Protein AF-A0A7S4QHY0-F1 (afdb_monomer)

Solvent-accessible surface area (backbone atoms only — not comparable to full-atom values): 11790 Å² total; per-residue (Å²): 136,88,80,90,83,88,84,81,89,79,88,80,87,79,89,78,80,87,80,92,80,88,76,91,75,90,72,86,73,81,74,73,73,73,73,78,75,71,74,62,72,64,63,56,53,50,51,51,52,50,58,50,26,51,70,34,74,64,26,42,52,28,51,51,52,24,51,52,33,31,50,75,26,70,42,78,90,75,80,94,48,61,73,81,61,66,63,73,65,84,79,49,70,88,47,64,90,38,59,72,56,50,50,53,50,53,29,51,53,48,32,54,47,34,51,49,50,28,70,36,19,55,58,33,20,53,49,47,66,68,47,57,71,62,66,72,49,79,89,68,83,68,87,78,88,76,89,78,86,78,52,69,50,55,52,52,40,23,72,78,38,53,92,79,36,75,89,81,74,82,80,69,51,100,81,58,79,81,80,81,132

pLDDT: mean 75.16, std 19.16, range [30.62, 97.69]

Foldseek 3Di:
DDDDDDDDDDDDDDDDDDDDDDDDDDDPPPPPPPPPPPPPVVQVVVQVLLVLLCPDPLNVVLVVLLQVLLVVLVHPDDDDDCLQLVDPVVVCVVCVVPPVVSSVVSNVSSSVSSVVNSVLNNVLSVVCVVQVVVVVPVPDDDDDDDDDDDDPSVVSSCSVCVVRDDDDDDPCPPPDDPDDD

Organism: NCBI:txid311494

Sequence (181 aa):
HFGSSPRQAGELSTTGAPHPGSGAQGGASLAMAAVPLSPRGGDQRDAELLAAALRTPDGEAAVAAFREAWAGAGLPPREVDAELLNLNVSGFGDLADKEGQVMRFVTTMLVDRLGQLAREAPAIGSLYRRYKPRCLSMCCWRPKVIYGMPGPALIEFAHLYPQYVRLGGCVVGPGDLCAVM

Mean predicted aligned error: 14.28 Å

Structure (mmCIF, N/CA/C/O backbone):
data_AF-A0A7S4QHY0-F1
#
_entry.id   AF-A0A7S4QHY0-F1
#
loop_
_atom_site.group_PDB
_atom_site.id
_atom_site.type_symbol
_atom_site.label_atom_id
_atom_site.label_alt_id
_atom_site.label_comp_id
_atom_site.label_asym_id
_atom_site.label_entity_id
_atom_site.label_seq_id
_atom_site.pdbx_PDB_ins_code
_atom_site.Cartn_x
_atom_site.Cartn_y
_atom_site.Cartn_z
_atom_site.occupancy
_atom_site.B_iso_or_equiv
_atom_site.auth_seq_id
_atom_site.auth_comp_id
_atom_site.auth_asym_id
_atom_site.auth_atom_id
_atom_site.pdbx_PDB_model_num
ATOM 1 N N . HIS A 1 1 ? -24.257 -17.003 -47.204 1.00 59.34 1 HIS A N 1
ATOM 2 C CA . HIS A 1 1 ? -23.806 -18.178 -47.980 1.00 59.34 1 HIS A CA 1
ATOM 3 C C . HIS A 1 1 ? -22.285 -18.156 -48.041 1.00 59.34 1 HIS A C 1
ATOM 5 O O . HIS A 1 1 ? -21.752 -17.074 -48.238 1.00 59.34 1 HIS A O 1
ATOM 11 N N . PHE A 1 2 ? -21.651 -19.326 -47.871 1.00 46.44 2 PHE A N 1
ATOM 12 C CA . PHE A 1 2 ? -20.228 -19.590 -47.561 1.00 46.44 2 PHE A CA 1
ATOM 13 C C . PHE A 1 2 ? -19.865 -19.317 -46.092 1.00 46.44 2 PHE A C 1
ATOM 15 O O . PHE A 1 2 ? -20.057 -18.215 -45.607 1.00 46.44 2 PHE A O 1
ATOM 22 N N . GLY A 1 3 ? -19.375 -20.268 -45.305 1.00 42.47 3 GLY A N 1
ATOM 23 C CA . GLY A 1 3 ? -19.029 -21.654 -45.587 1.00 42.47 3 GLY A CA 1
ATOM 24 C C . GLY A 1 3 ? -18.545 -22.309 -44.295 1.00 42.47 3 GLY A C 1
ATOM 25 O O . GLY A 1 3 ? -17.782 -21.728 -43.530 1.00 42.47 3 GLY A O 1
ATOM 26 N N . SER A 1 4 ? -19.065 -23.503 -44.061 1.00 49.94 4 SER A N 1
ATOM 27 C CA . SER A 1 4 ? -18.789 -24.437 -42.979 1.00 49.94 4 SER A CA 1
ATOM 28 C C . SER A 1 4 ? -17.298 -24.758 -42.813 1.00 49.94 4 SER A C 1
ATOM 30 O O . SER A 1 4 ? -16.618 -25.018 -43.804 1.00 49.94 4 SER A O 1
ATOM 32 N N . SER A 1 5 ? -16.821 -24.928 -41.577 1.00 51.38 5 SER A N 1
ATOM 33 C CA . SER A 1 5 ? -16.533 -26.276 -41.049 1.00 51.38 5 SER A CA 1
ATOM 34 C C . SER A 1 5 ? -15.945 -26.254 -39.629 1.00 51.38 5 SER A C 1
ATOM 36 O O . SER A 1 5 ? -15.090 -25.420 -39.332 1.00 51.38 5 SER A O 1
ATOM 38 N N . PRO A 1 6 ? -16.354 -27.206 -38.772 1.00 59.41 6 PRO A N 1
ATOM 39 C CA . PRO A 1 6 ? -15.808 -27.427 -37.440 1.00 59.41 6 PRO A CA 1
ATOM 40 C C . PRO A 1 6 ? -14.643 -28.438 -37.482 1.00 59.41 6 PRO A C 1
ATOM 42 O O . PRO A 1 6 ? -14.672 -29.406 -38.241 1.00 59.41 6 PRO A O 1
ATOM 45 N N . ARG A 1 7 ? -13.628 -28.255 -36.634 1.00 57.22 7 ARG A N 1
ATOM 46 C CA . ARG A 1 7 ? -12.631 -29.287 -36.285 1.00 57.22 7 ARG A CA 1
ATOM 47 C C . ARG A 1 7 ? -12.672 -29.447 -34.768 1.00 57.22 7 ARG A C 1
ATOM 49 O O . ARG A 1 7 ? -12.389 -28.497 -34.053 1.00 57.22 7 ARG A O 1
ATOM 56 N N . GLN A 1 8 ? -13.396 -30.452 -34.293 1.00 54.38 8 GLN A N 1
ATOM 57 C CA . GLN A 1 8 ? -12.960 -31.825 -34.001 1.00 54.38 8 GLN A CA 1
ATOM 58 C C . GLN A 1 8 ? -12.078 -31.955 -32.755 1.00 54.38 8 GLN A C 1
ATOM 60 O O . GLN A 1 8 ? -10.982 -31.411 -32.663 1.00 54.38 8 GLN A O 1
ATOM 65 N N . ALA A 1 9 ? -12.660 -32.732 -31.843 1.00 50.69 9 ALA A N 1
ATOM 66 C CA . ALA A 1 9 ? -12.151 -33.328 -30.629 1.00 50.69 9 ALA A CA 1
ATOM 67 C C . ALA A 1 9 ? -10.778 -33.996 -30.776 1.00 50.69 9 ALA A C 1
ATOM 69 O O . ALA A 1 9 ? -10.463 -34.610 -31.793 1.00 50.69 9 ALA A O 1
ATOM 70 N N . GLY A 1 10 ? -10.023 -33.936 -29.684 1.00 55.41 10 GLY A N 1
ATOM 71 C CA . GLY A 1 10 ? -8.876 -34.788 -29.412 1.00 55.41 10 GLY A CA 1
ATOM 72 C C . GLY A 1 10 ? -8.853 -35.083 -27.920 1.00 55.41 10 GLY A C 1
ATOM 73 O O . GLY A 1 10 ? -8.223 -34.361 -27.153 1.00 55.41 10 GLY A O 1
ATOM 74 N N . GLU A 1 11 ? -9.608 -36.102 -27.520 1.00 50.69 11 GLU A N 1
ATOM 75 C CA . GLU A 1 11 ? -9.499 -36.745 -26.215 1.00 50.69 11 GLU A CA 1
ATOM 76 C C . GLU A 1 11 ? -8.144 -37.457 -26.129 1.00 50.69 11 GLU A C 1
ATOM 78 O O . GLU A 1 11 ? -7.809 -38.278 -26.982 1.00 50.69 11 GLU A O 1
ATOM 83 N N . LEU A 1 12 ? -7.366 -37.161 -25.090 1.00 59.41 12 LEU A N 1
ATOM 84 C CA . LEU A 1 12 ? -6.253 -38.001 -24.660 1.00 59.41 12 LEU A CA 1
ATOM 85 C C . LEU A 1 12 ? -6.508 -38.392 -23.209 1.00 59.41 12 LEU A C 1
ATOM 87 O O . LEU A 1 12 ? -6.157 -37.685 -22.267 1.00 59.41 12 LEU A O 1
ATOM 91 N N . SER A 1 13 ? -7.184 -39.529 -23.061 1.00 53.41 13 SER A N 1
ATOM 92 C CA . SER A 1 13 ? -7.221 -40.306 -21.832 1.00 53.41 13 SER A CA 1
ATOM 93 C C . SER A 1 13 ? -5.851 -40.941 -21.615 1.00 53.41 13 SER A C 1
ATOM 95 O O . SER A 1 13 ? -5.402 -41.739 -22.437 1.00 53.41 13 SER A O 1
ATOM 97 N N . THR A 1 14 ? -5.212 -40.651 -20.484 1.00 59.28 14 THR A N 1
ATOM 98 C CA . THR A 1 14 ? -4.069 -41.439 -20.013 1.00 59.28 14 THR A CA 1
ATOM 99 C C . THR A 1 14 ? -4.395 -41.979 -18.632 1.00 59.28 14 THR A C 1
ATOM 101 O O . THR A 1 14 ? -4.195 -41.335 -17.605 1.00 59.28 14 THR A O 1
ATOM 104 N N . THR A 1 15 ? -4.959 -43.182 -18.636 1.00 55.81 15 THR A N 1
ATOM 105 C CA . THR A 1 15 ? -5.232 -44.008 -17.464 1.00 55.81 15 THR A CA 1
ATOM 106 C C . THR A 1 15 ? -3.905 -44.584 -16.962 1.00 55.81 15 THR A C 1
ATOM 108 O O . THR A 1 15 ? -3.413 -45.577 -17.491 1.00 55.81 15 THR A O 1
ATOM 111 N N . GLY A 1 16 ? -3.287 -43.935 -15.974 1.00 58.75 16 GLY A N 1
ATOM 112 C CA . GLY A 1 16 ? -2.106 -44.439 -15.268 1.00 58.75 16 GLY A CA 1
ATOM 113 C C . GLY A 1 16 ? -2.520 -45.151 -13.983 1.00 58.75 16 GLY A C 1
ATOM 114 O O . GLY A 1 16 ? -2.986 -44.509 -13.045 1.00 58.75 16 GLY A O 1
ATOM 115 N N . ALA A 1 17 ? -2.389 -46.476 -13.963 1.00 63.09 17 ALA A N 1
ATOM 116 C CA . ALA A 1 17 ? -2.711 -47.333 -12.827 1.00 63.09 17 ALA A CA 1
ATOM 117 C C . ALA A 1 17 ? -1.782 -47.100 -11.608 1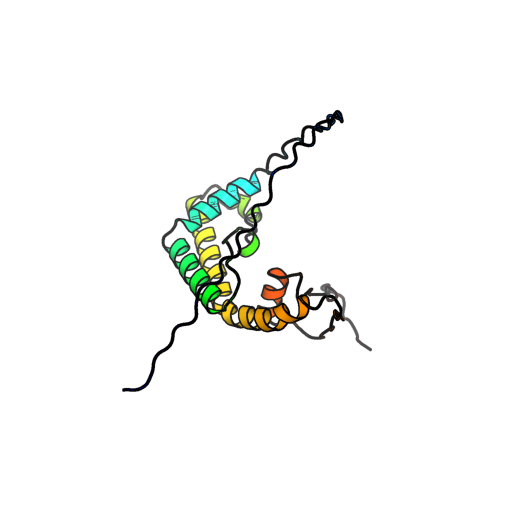.00 63.09 17 ALA A C 1
ATOM 119 O O . ALA A 1 17 ? -0.625 -46.708 -11.779 1.00 63.09 17 ALA A O 1
ATOM 120 N N . PRO A 1 18 ? -2.259 -47.378 -10.378 1.00 60.56 18 PRO A N 1
ATOM 121 C CA . PRO A 1 18 ? -1.490 -47.215 -9.146 1.00 60.56 18 PRO A CA 1
ATOM 122 C C . PRO A 1 18 ? -0.533 -48.390 -8.880 1.00 60.56 18 PRO A C 1
ATOM 124 O O . PRO A 1 18 ? -0.919 -49.556 -8.946 1.00 60.56 18 PRO A O 1
ATOM 127 N N . HIS A 1 19 ? 0.707 -48.073 -8.498 1.00 60.53 19 HIS A N 1
ATOM 128 C CA . HIS A 1 19 ? 1.669 -49.018 -7.923 1.00 60.53 19 HIS A CA 1
ATOM 129 C C . HIS A 1 19 ? 1.506 -49.095 -6.391 1.00 60.53 19 HIS A C 1
ATOM 131 O O . HIS A 1 19 ? 1.647 -48.066 -5.727 1.00 60.53 19 HIS A O 1
ATOM 137 N N . PRO A 1 20 ? 1.293 -50.284 -5.794 1.00 59.28 20 PRO A N 1
ATOM 138 C CA . PRO A 1 20 ? 1.411 -50.486 -4.355 1.00 59.28 20 PRO A CA 1
ATOM 139 C C . PRO A 1 20 ? 2.851 -50.892 -4.005 1.00 59.28 20 PRO A C 1
ATOM 141 O O . PRO A 1 20 ? 3.239 -52.053 -4.113 1.00 59.28 20 PRO A O 1
ATOM 144 N N . GLY A 1 21 ? 3.661 -49.912 -3.604 1.00 53.12 21 GLY A N 1
ATOM 145 C CA . GLY A 1 21 ? 5.020 -50.113 -3.101 1.00 53.12 21 GLY A CA 1
ATOM 146 C C . GLY A 1 21 ? 5.064 -49.989 -1.583 1.00 53.12 21 GLY A C 1
ATOM 147 O O . GLY A 1 21 ? 5.291 -48.907 -1.054 1.00 53.12 21 GLY A O 1
ATOM 148 N N . SER A 1 22 ? 4.825 -51.107 -0.901 1.00 50.69 22 SER A N 1
ATOM 149 C CA . SER A 1 22 ?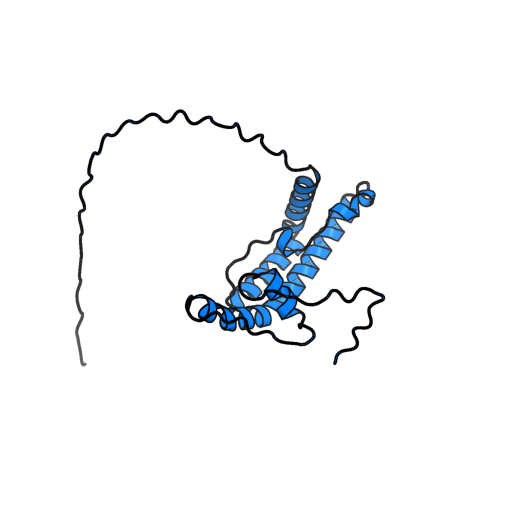 5.080 -51.289 0.528 1.00 50.69 22 SER A CA 1
ATOM 150 C C . SER A 1 22 ? 6.585 -51.198 0.807 1.00 50.69 22 SER A C 1
ATOM 152 O O . SER A 1 22 ? 7.381 -51.869 0.153 1.00 50.69 22 SER A O 1
ATOM 154 N N . GLY A 1 23 ? 6.968 -50.366 1.773 1.00 47.84 23 GLY A N 1
ATOM 155 C CA . GLY A 1 23 ? 8.357 -50.148 2.169 1.00 47.84 23 GLY A CA 1
ATOM 156 C C . GLY A 1 23 ? 8.429 -49.457 3.522 1.00 47.84 23 GLY A C 1
ATOM 157 O O . GLY A 1 23 ? 8.686 -48.261 3.609 1.00 47.84 23 GLY A O 1
ATOM 158 N N . ALA A 1 24 ? 8.163 -50.219 4.580 1.00 50.09 24 ALA A N 1
ATOM 159 C CA . ALA A 1 24 ? 8.441 -49.827 5.950 1.00 50.09 24 ALA A CA 1
ATOM 160 C C . ALA A 1 24 ? 9.946 -49.601 6.135 1.00 50.09 24 ALA A C 1
ATOM 162 O O . ALA A 1 24 ? 10.721 -50.532 5.943 1.00 50.09 24 ALA A O 1
ATOM 163 N N . GLN A 1 25 ? 10.346 -48.407 6.569 1.00 49.12 25 GLN A N 1
ATOM 164 C CA . GLN A 1 25 ? 11.563 -48.204 7.351 1.00 49.12 25 GLN A CA 1
ATOM 165 C C . GLN A 1 25 ? 11.303 -47.079 8.353 1.00 49.12 25 GLN A C 1
ATOM 167 O O . GLN A 1 25 ? 11.132 -45.915 7.997 1.00 49.12 25 GLN A O 1
ATOM 172 N N . GLY A 1 26 ? 11.206 -47.478 9.622 1.00 52.31 26 GLY A N 1
ATOM 173 C CA . GLY A 1 26 ? 11.086 -46.582 10.756 1.00 52.31 26 GLY A CA 1
ATOM 174 C C . GLY A 1 26 ? 12.369 -45.784 10.936 1.00 52.31 26 GLY A C 1
ATOM 175 O O . GLY A 1 26 ? 13.387 -46.317 11.365 1.00 52.31 26 GLY A O 1
ATOM 176 N N . GLY A 1 27 ? 12.297 -44.492 10.638 1.00 46.16 27 GLY A N 1
ATOM 177 C CA . GLY A 1 27 ? 13.156 -43.495 11.252 1.00 46.16 27 GLY A CA 1
ATOM 178 C C . GLY A 1 27 ? 12.415 -42.949 12.461 1.00 46.16 27 GLY A C 1
ATOM 179 O O . GLY A 1 27 ? 11.376 -42.312 12.306 1.00 46.16 27 GLY A O 1
ATOM 180 N N . ALA A 1 28 ? 12.917 -43.220 13.663 1.00 50.22 28 ALA A N 1
ATOM 181 C CA . ALA A 1 28 ? 12.476 -42.524 14.859 1.00 50.22 28 ALA A CA 1
ATOM 182 C C . ALA A 1 28 ? 12.825 -41.036 14.697 1.00 50.22 28 ALA A C 1
ATOM 184 O O . ALA A 1 28 ? 13.938 -40.606 14.994 1.00 50.22 28 ALA A O 1
ATOM 185 N N . SER A 1 29 ? 11.880 -40.254 14.170 1.00 48.16 29 SER A N 1
ATOM 186 C CA . SER A 1 29 ? 11.928 -38.801 14.244 1.00 48.16 29 SER A CA 1
ATOM 187 C C . SER A 1 29 ? 11.888 -38.432 15.718 1.00 48.16 29 SER A C 1
ATOM 189 O O . SER A 1 29 ? 10.841 -38.494 16.361 1.00 48.16 29 SER A O 1
ATOM 191 N N . LEU A 1 30 ? 13.046 -38.034 16.243 1.00 47.88 30 LEU A N 1
ATOM 192 C CA . LEU A 1 30 ? 13.141 -37.095 17.349 1.00 47.88 30 LEU A CA 1
ATOM 193 C C . LEU A 1 30 ? 12.329 -35.864 16.943 1.00 47.88 30 LEU A C 1
ATOM 195 O O . LEU A 1 30 ? 12.829 -34.954 16.284 1.00 47.88 30 LEU A O 1
ATOM 199 N N . ALA A 1 31 ? 11.041 -35.883 17.279 1.00 46.50 31 ALA A N 1
ATOM 200 C CA . ALA A 1 31 ? 10.198 -34.712 17.274 1.00 46.50 31 ALA A CA 1
ATOM 201 C C . ALA A 1 31 ? 10.794 -33.779 18.326 1.00 46.50 31 ALA A C 1
ATOM 203 O O . ALA A 1 31 ? 10.485 -33.863 19.513 1.00 46.50 31 ALA A O 1
ATOM 204 N N . MET A 1 32 ? 11.714 -32.921 17.886 1.00 51.06 32 MET A N 1
ATOM 205 C CA . MET A 1 32 ? 11.962 -31.674 18.576 1.00 51.06 32 MET A CA 1
ATOM 206 C C . MET A 1 32 ? 10.610 -30.983 18.616 1.00 51.06 32 MET A C 1
ATOM 208 O O . MET A 1 32 ? 10.130 -30.493 17.596 1.00 51.06 32 MET A O 1
ATOM 212 N N . ALA A 1 33 ? 9.955 -31.060 19.773 1.00 49.16 33 ALA A N 1
ATOM 213 C CA . ALA A 1 33 ? 8.790 -30.263 20.073 1.00 49.16 33 ALA A CA 1
ATOM 214 C C . ALA A 1 33 ? 9.208 -28.821 19.796 1.00 49.16 33 ALA A C 1
ATOM 216 O O . ALA A 1 33 ? 10.007 -28.245 20.537 1.00 49.16 33 ALA A O 1
ATOM 217 N N . ALA A 1 34 ? 8.759 -28.295 18.657 1.00 50.19 34 ALA A N 1
ATOM 218 C CA . ALA A 1 34 ? 8.906 -26.898 18.331 1.00 50.19 34 ALA A CA 1
ATOM 219 C C . ALA A 1 34 ? 8.217 -26.165 19.474 1.00 50.19 34 ALA A C 1
ATOM 221 O O . ALA A 1 34 ? 6.996 -26.231 19.606 1.00 50.19 34 ALA A O 1
ATOM 222 N N . VAL A 1 35 ? 9.016 -25.570 20.359 1.00 50.69 35 VAL A N 1
ATOM 223 C CA . VAL A 1 35 ? 8.512 -24.670 21.387 1.00 50.69 35 VAL A CA 1
ATOM 224 C C . VAL A 1 35 ? 7.723 -23.621 20.612 1.00 50.69 35 VAL A C 1
ATOM 226 O O . VAL A 1 35 ? 8.333 -22.938 19.782 1.00 50.69 35 VAL A O 1
ATOM 229 N N . PRO A 1 36 ? 6.390 -23.530 20.779 1.00 47.56 36 PRO A N 1
ATOM 230 C CA . PRO A 1 36 ? 5.635 -22.482 20.129 1.00 47.56 36 PRO A CA 1
ATOM 231 C C . PRO A 1 36 ? 6.219 -21.182 20.663 1.00 47.56 36 PRO A C 1
ATOM 233 O O . PRO A 1 36 ? 6.121 -20.885 21.854 1.00 47.56 36 PRO A O 1
ATOM 236 N N . LEU A 1 37 ? 6.930 -20.459 19.799 1.00 46.34 37 LEU A N 1
ATOM 237 C CA . LEU A 1 37 ? 7.343 -19.100 20.081 1.00 46.34 37 LEU A CA 1
ATOM 238 C C . LEU A 1 37 ? 6.037 -18.334 20.239 1.00 46.34 37 LEU A C 1
ATOM 240 O O . LEU A 1 37 ? 5.394 -18.003 19.246 1.00 46.34 37 LEU A O 1
ATOM 244 N N . SER A 1 38 ? 5.600 -18.148 21.485 1.00 47.72 38 SER A N 1
ATOM 245 C CA . SER A 1 38 ? 4.475 -17.276 21.774 1.00 47.72 38 SER A CA 1
ATOM 246 C C . SER A 1 38 ? 4.782 -15.941 21.103 1.00 47.72 38 SER A C 1
ATOM 248 O O . SER A 1 38 ? 5.855 -15.383 21.373 1.00 47.72 38 SER A O 1
ATOM 250 N N . PRO A 1 39 ? 3.911 -15.453 20.205 1.00 53.22 39 PRO A N 1
ATOM 251 C CA . PRO A 1 39 ? 4.107 -14.154 19.589 1.00 53.22 39 PRO A CA 1
ATOM 252 C C . PRO A 1 39 ? 4.299 -13.145 20.720 1.00 53.22 39 PRO A C 1
ATOM 254 O O . PRO A 1 39 ? 3.555 -13.145 21.706 1.00 53.22 39 PRO A O 1
ATOM 257 N N . ARG A 1 40 ? 5.370 -12.349 20.641 1.00 56.31 40 ARG A N 1
ATOM 258 C CA . ARG A 1 40 ? 5.605 -11.275 21.608 1.00 56.31 40 ARG A CA 1
ATOM 259 C C . ARG A 1 40 ? 4.341 -10.420 21.603 1.00 56.31 40 ARG A C 1
ATOM 261 O O . ARG A 1 40 ? 3.934 -9.964 20.544 1.00 56.31 40 ARG A O 1
ATOM 268 N N . GLY A 1 41 ? 3.716 -10.210 22.762 1.00 60.28 41 GLY A N 1
ATOM 269 C CA . GLY A 1 41 ? 2.357 -9.653 22.864 1.00 60.28 41 GLY A CA 1
ATOM 270 C C . GLY A 1 41 ? 2.102 -8.290 22.193 1.00 60.28 41 GLY A C 1
ATOM 271 O O . GLY A 1 41 ? 0.947 -7.887 22.104 1.00 60.28 41 GLY A O 1
ATOM 272 N N . GLY A 1 42 ? 3.134 -7.594 21.699 1.00 68.50 42 GLY A N 1
ATOM 273 C CA . GLY A 1 42 ? 2.981 -6.418 20.836 1.00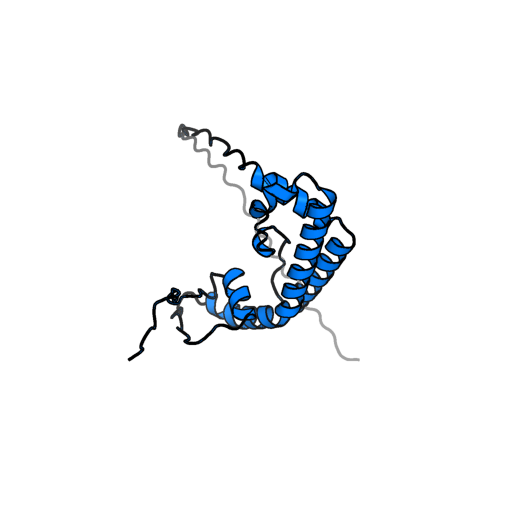 68.50 42 GLY A CA 1
ATOM 274 C C . GLY A 1 42 ? 2.391 -6.752 19.461 1.00 68.50 42 GLY A C 1
ATOM 275 O O . GLY A 1 42 ? 1.451 -6.091 19.033 1.00 68.50 42 GLY A O 1
ATOM 276 N N . ASP A 1 43 ? 2.838 -7.842 18.830 1.00 76.25 43 ASP A N 1
ATOM 277 C CA . ASP A 1 43 ? 2.439 -8.193 17.458 1.00 76.25 43 ASP A CA 1
ATOM 278 C C . ASP A 1 43 ? 0.934 -8.497 17.360 1.00 76.25 43 ASP A C 1
ATOM 280 O O . ASP A 1 43 ? 0.279 -8.197 16.362 1.00 76.25 43 ASP A O 1
ATOM 284 N N . GLN A 1 44 ? 0.360 -9.070 18.423 1.00 82.88 44 GLN A N 1
ATOM 285 C CA . GLN A 1 44 ? -1.057 -9.418 18.463 1.00 82.88 44 GLN A CA 1
ATOM 286 C C . GLN A 1 44 ? -1.958 -8.192 18.650 1.00 82.88 44 GLN A C 1
ATOM 288 O O . GLN A 1 44 ? -2.967 -8.070 17.958 1.00 82.88 44 GLN A O 1
ATOM 293 N N . ARG A 1 45 ? -1.582 -7.255 19.530 1.00 82.31 45 ARG A N 1
ATOM 294 C CA . ARG A 1 45 ? -2.341 -6.010 19.726 1.00 82.31 45 ARG A CA 1
ATOM 295 C C . ARG A 1 45 ? -2.337 -5.155 18.460 1.00 82.31 45 ARG A C 1
ATOM 297 O O . ARG A 1 45 ? -3.364 -4.583 18.102 1.00 82.31 45 ARG A O 1
ATOM 304 N N . ASP A 1 46 ? -1.204 -5.101 17.770 1.00 82.88 46 ASP A N 1
ATOM 305 C CA . ASP A 1 46 ? -1.055 -4.347 16.528 1.00 82.88 46 ASP A CA 1
ATOM 306 C C . ASP A 1 46 ? -1.910 -4.951 15.409 1.00 82.88 46 ASP A C 1
ATOM 308 O O . ASP A 1 46 ? -2.614 -4.226 14.701 1.00 82.88 46 ASP A O 1
ATOM 312 N N . ALA A 1 47 ? -1.933 -6.284 15.304 1.00 85.38 47 ALA A N 1
ATOM 313 C CA . ALA A 1 47 ? -2.816 -6.994 14.386 1.00 85.38 47 ALA A CA 1
ATOM 314 C C . ALA A 1 47 ? -4.303 -6.754 14.704 1.00 85.38 47 ALA A C 1
ATOM 316 O O . ALA A 1 47 ? -5.099 -6.543 13.789 1.00 85.38 47 ALA A O 1
ATOM 317 N N . GLU A 1 48 ? -4.689 -6.741 15.983 1.00 88.12 48 GLU A N 1
ATOM 318 C CA . GLU A 1 48 ? -6.065 -6.463 16.413 1.00 88.12 48 GLU A CA 1
ATOM 319 C C . GLU A 1 48 ? -6.491 -5.021 16.111 1.00 88.12 48 GLU A C 1
ATOM 321 O O . GLU A 1 48 ? -7.586 -4.803 15.584 1.00 88.12 48 GLU A O 1
ATOM 326 N N . LEU A 1 49 ? -5.625 -4.038 16.381 1.00 88.44 49 LEU A N 1
ATOM 327 C CA . LEU A 1 49 ? -5.863 -2.631 16.046 1.00 88.44 49 LEU A CA 1
ATOM 328 C C . LEU A 1 49 ? -5.970 -2.430 14.536 1.00 88.44 49 LEU A C 1
ATOM 330 O O . LEU A 1 49 ? -6.881 -1.748 14.068 1.00 88.44 49 LEU A O 1
ATOM 334 N N . LEU A 1 50 ? -5.088 -3.056 13.760 1.00 90.06 50 LEU A N 1
ATOM 335 C CA . LEU A 1 50 ? -5.157 -3.020 12.305 1.00 90.06 50 LEU A CA 1
ATOM 336 C C . LEU A 1 50 ? -6.462 -3.651 11.798 1.00 90.06 50 LEU A C 1
ATOM 338 O O . LEU A 1 50 ? -7.169 -3.052 10.988 1.00 90.06 50 LEU A O 1
ATOM 342 N N . ALA A 1 51 ? -6.834 -4.821 12.317 1.00 92.44 51 ALA A N 1
ATOM 343 C CA . ALA A 1 51 ? -8.087 -5.485 11.970 1.00 92.44 51 ALA A CA 1
ATOM 344 C C . ALA A 1 51 ? -9.322 -4.665 12.380 1.00 92.44 51 ALA A C 1
ATOM 346 O O . ALA A 1 51 ? -10.366 -4.743 11.733 1.00 92.44 51 ALA A O 1
ATOM 347 N N . ALA A 1 52 ? -9.243 -3.882 13.457 1.00 93.19 52 ALA A N 1
ATOM 348 C CA . ALA A 1 52 ? -10.287 -2.937 13.834 1.00 93.19 52 ALA A CA 1
ATOM 349 C C . ALA A 1 52 ? -10.345 -1.736 12.872 1.00 93.19 52 ALA A C 1
ATOM 351 O O . ALA A 1 52 ? -11.435 -1.406 12.410 1.00 93.19 52 ALA A O 1
ATOM 352 N N . ALA A 1 53 ? -9.202 -1.148 12.491 1.00 93.81 53 ALA A N 1
ATOM 353 C CA . ALA A 1 53 ? -9.133 -0.055 11.510 1.00 93.81 53 ALA A CA 1
ATOM 354 C C . ALA A 1 53 ? -9.731 -0.464 10.164 1.00 93.81 53 ALA A C 1
ATOM 356 O O . ALA A 1 53 ? -10.517 0.277 9.578 1.00 93.81 53 ALA A O 1
ATOM 357 N N . LEU A 1 54 ? -9.394 -1.666 9.697 1.00 94.25 54 LEU A N 1
ATOM 358 C CA . LEU A 1 54 ? -9.859 -2.212 8.423 1.00 94.25 54 LEU A CA 1
ATOM 359 C C . LEU A 1 54 ? -11.374 -2.448 8.375 1.00 94.25 54 LEU A C 1
ATOM 361 O O . LEU A 1 54 ? -11.925 -2.508 7.285 1.00 94.25 54 LEU A O 1
ATOM 365 N N . ARG A 1 55 ? -12.037 -2.573 9.532 1.00 96.50 55 ARG A N 1
ATOM 366 C CA . ARG A 1 55 ? -13.500 -2.711 9.650 1.00 96.50 55 ARG A CA 1
ATOM 367 C C . ARG A 1 55 ? -14.231 -1.371 9.752 1.00 96.50 55 ARG A C 1
ATOM 369 O O . ARG A 1 55 ? -15.456 -1.347 9.838 1.00 96.50 55 ARG A O 1
ATOM 376 N N . THR A 1 56 ? -13.507 -0.254 9.808 1.00 96.19 56 THR A N 1
ATOM 377 C CA . THR A 1 56 ? -14.136 1.071 9.746 1.00 96.19 56 THR A CA 1
ATOM 378 C C . THR A 1 56 ? -14.552 1.384 8.304 1.00 96.19 56 THR A C 1
ATOM 380 O O . THR A 1 56 ? -13.866 0.945 7.380 1.00 96.19 56 THR A O 1
ATOM 383 N N . PRO A 1 57 ? -15.613 2.183 8.076 1.00 97.69 57 PRO A N 1
ATOM 384 C CA . PRO A 1 57 ? -16.025 2.565 6.722 1.00 97.69 57 PRO A CA 1
ATOM 385 C C . PRO A 1 57 ? -14.901 3.225 5.910 1.00 97.69 57 PRO A C 1
ATOM 387 O O . PRO A 1 57 ? -14.737 2.940 4.725 1.00 97.69 57 PRO A O 1
ATOM 390 N N . ASP A 1 58 ? -14.090 4.066 6.561 1.00 96.25 58 ASP A N 1
ATOM 391 C CA . ASP A 1 58 ? -12.944 4.727 5.930 1.00 96.25 58 ASP A CA 1
ATOM 392 C C . ASP A 1 58 ? -11.846 3.718 5.557 1.00 96.25 58 ASP A C 1
ATOM 394 O O . ASP A 1 58 ? -11.282 3.783 4.463 1.00 96.25 58 ASP A O 1
ATOM 398 N N . GLY A 1 59 ? -11.570 2.752 6.441 1.00 95.75 59 GLY A N 1
ATOM 399 C CA . GLY A 1 59 ? -10.628 1.665 6.180 1.00 95.75 59 GLY A CA 1
ATOM 400 C C . GLY A 1 59 ? -11.067 0.783 5.009 1.00 95.75 59 GLY A C 1
ATOM 401 O O . GLY A 1 59 ? -10.270 0.527 4.106 1.00 95.75 59 GLY A O 1
ATOM 402 N N . GLU A 1 60 ? -12.336 0.372 4.971 1.00 96.88 60 GLU A N 1
ATOM 403 C CA . GLU A 1 60 ? -12.897 -0.430 3.876 1.00 96.88 60 GLU A CA 1
ATOM 404 C C . GLU A 1 60 ? -12.828 0.310 2.532 1.00 96.88 60 GLU A C 1
ATOM 406 O O . GLU A 1 60 ? -12.383 -0.261 1.530 1.00 96.88 60 GLU A O 1
ATOM 411 N N . ALA A 1 61 ? -13.199 1.595 2.513 1.00 97.44 61 ALA A N 1
ATOM 412 C CA . ALA A 1 61 ? -13.125 2.430 1.318 1.00 97.44 61 ALA A CA 1
ATOM 413 C C . ALA A 1 61 ? -11.679 2.583 0.813 1.00 97.44 61 ALA A C 1
ATOM 415 O O . ALA A 1 61 ? -11.423 2.446 -0.387 1.00 97.44 61 ALA A O 1
ATOM 416 N N . ALA A 1 62 ? -10.719 2.803 1.717 1.00 97.19 62 ALA A N 1
ATOM 417 C CA . ALA A 1 62 ? -9.305 2.907 1.365 1.00 97.19 62 ALA A CA 1
ATOM 418 C C . ALA A 1 62 ? -8.745 1.589 0.804 1.00 97.19 62 ALA A C 1
ATOM 420 O O . ALA A 1 62 ? -8.016 1.602 -0.190 1.00 97.19 62 ALA A O 1
ATOM 421 N N . VAL A 1 63 ? -9.117 0.444 1.387 1.00 97.31 63 VAL A N 1
ATOM 422 C CA . VAL A 1 63 ? -8.724 -0.886 0.888 1.00 97.31 63 VAL A CA 1
ATOM 423 C C . VAL A 1 63 ? -9.306 -1.149 -0.497 1.00 97.31 63 VAL A C 1
ATOM 425 O O . VAL A 1 63 ? -8.595 -1.657 -1.366 1.00 97.31 63 VAL A O 1
ATOM 428 N N . ALA A 1 64 ? -10.577 -0.809 -0.725 1.00 97.56 64 ALA A N 1
ATOM 429 C CA . ALA A 1 64 ? -11.218 -0.970 -2.025 1.00 97.56 64 ALA A CA 1
ATOM 430 C C . ALA A 1 64 ? -10.513 -0.130 -3.103 1.00 97.56 64 ALA A C 1
ATOM 432 O O . ALA A 1 64 ? -10.103 -0.679 -4.128 1.00 97.56 64 ALA A O 1
ATOM 433 N N . ALA A 1 65 ? -10.280 1.158 -2.829 1.00 97.38 65 ALA A N 1
ATOM 434 C CA . ALA A 1 65 ? -9.580 2.064 -3.738 1.00 97.38 65 ALA A CA 1
ATOM 435 C C . ALA A 1 65 ? -8.143 1.599 -4.031 1.00 97.38 65 ALA A C 1
ATOM 437 O O . ALA A 1 65 ? -7.699 1.606 -5.181 1.00 97.38 65 ALA A O 1
ATOM 438 N N . PHE A 1 66 ? -7.423 1.140 -3.003 1.00 97.38 66 PHE A N 1
ATOM 439 C CA . PHE A 1 66 ? -6.099 0.547 -3.166 1.00 97.38 66 PHE A CA 1
ATOM 440 C C . PHE A 1 66 ? -6.143 -0.678 -4.082 1.00 97.38 66 PHE A C 1
ATOM 442 O O . PHE A 1 66 ? -5.393 -0.732 -5.053 1.00 97.38 66 PHE A O 1
ATOM 449 N N . ARG A 1 67 ? -7.030 -1.645 -3.815 1.00 97.19 67 ARG A N 1
ATOM 450 C CA . ARG A 1 67 ? -7.136 -2.884 -4.603 1.00 97.19 67 ARG A CA 1
ATOM 451 C C . ARG A 1 67 ? -7.484 -2.608 -6.061 1.00 97.19 67 ARG A C 1
ATOM 453 O O . ARG A 1 67 ? -6.902 -3.237 -6.942 1.00 97.19 67 ARG A O 1
ATOM 460 N N . GLU A 1 68 ? -8.389 -1.669 -6.312 1.00 97.69 68 GLU A N 1
ATOM 461 C CA . GLU A 1 68 ? -8.755 -1.245 -7.661 1.00 97.69 68 GLU A CA 1
ATOM 462 C C . GLU A 1 68 ? -7.555 -0.644 -8.404 1.00 97.69 68 GLU A C 1
ATOM 464 O O . GLU A 1 68 ? -7.209 -1.110 -9.492 1.00 97.69 68 GLU A O 1
ATOM 469 N N . ALA A 1 69 ? -6.861 0.326 -7.798 1.00 97.44 69 ALA A N 1
ATOM 470 C CA . ALA A 1 69 ? -5.676 0.945 -8.392 1.00 97.44 69 ALA A CA 1
ATOM 471 C C . ALA A 1 69 ? -4.548 -0.076 -8.628 1.00 97.44 69 ALA A C 1
ATOM 473 O O . ALA A 1 69 ? -3.888 -0.064 -9.671 1.00 97.44 69 ALA A O 1
ATOM 474 N N . TRP A 1 70 ? -4.350 -0.994 -7.680 1.00 97.19 70 TRP A N 1
ATOM 475 C CA . TRP A 1 70 ? -3.339 -2.046 -7.744 1.00 97.19 70 TRP A CA 1
ATOM 476 C C . TRP A 1 70 ? -3.607 -3.034 -8.881 1.00 97.19 70 TRP A C 1
ATOM 478 O O . TRP A 1 70 ? -2.722 -3.322 -9.692 1.00 97.19 70 TRP A O 1
ATOM 488 N N . ALA A 1 71 ? -4.851 -3.508 -8.985 1.00 97.00 71 ALA A N 1
ATOM 489 C CA . ALA A 1 71 ? -5.287 -4.389 -10.060 1.00 97.00 71 ALA A CA 1
ATOM 490 C C . ALA A 1 71 ? -5.226 -3.681 -11.422 1.00 97.00 71 ALA A C 1
ATOM 492 O O . ALA A 1 71 ? -4.708 -4.248 -12.386 1.00 97.00 71 ALA A O 1
ATOM 493 N N . GLY A 1 72 ? -5.667 -2.420 -11.497 1.00 97.06 72 GLY A N 1
ATOM 494 C CA . GLY A 1 72 ? -5.593 -1.594 -12.706 1.00 97.06 72 GLY A CA 1
ATOM 495 C C . GLY A 1 72 ? -4.160 -1.358 -13.195 1.00 97.06 72 GLY A C 1
ATOM 496 O O . GLY A 1 72 ? -3.913 -1.269 -14.399 1.00 97.06 72 GLY A O 1
ATOM 497 N N . ALA A 1 73 ? -3.185 -1.344 -12.283 1.00 96.38 73 ALA A N 1
ATOM 498 C CA . ALA A 1 73 ? -1.764 -1.276 -12.615 1.00 96.38 73 ALA A CA 1
ATOM 499 C C . ALA A 1 73 ? -1.173 -2.612 -13.121 1.00 96.38 73 ALA A C 1
ATOM 501 O O . ALA A 1 73 ? -0.013 -2.649 -13.550 1.00 96.38 73 ALA A O 1
ATOM 502 N N . GLY A 1 74 ? -1.945 -3.705 -13.094 1.00 95.69 74 GLY A N 1
ATOM 503 C CA . GLY A 1 74 ? -1.503 -5.047 -13.476 1.00 95.69 74 GLY A CA 1
ATOM 504 C C . GLY A 1 74 ? -0.540 -5.680 -12.468 1.00 95.69 74 GLY A C 1
ATOM 505 O O . GLY A 1 74 ? 0.279 -6.526 -12.844 1.00 95.69 74 GLY A O 1
ATOM 506 N N . LEU A 1 75 ? -0.592 -5.237 -11.210 1.00 94.12 75 LEU A N 1
ATOM 507 C CA . LEU A 1 75 ? 0.204 -5.792 -10.121 1.00 94.12 75 LEU A CA 1
ATOM 508 C C . LEU A 1 75 ? -0.472 -7.055 -9.558 1.00 94.12 75 LEU A C 1
ATOM 510 O O . LEU A 1 75 ? -1.698 -7.176 -9.609 1.00 94.12 75 LEU A O 1
ATOM 514 N N . PRO A 1 76 ? 0.304 -8.026 -9.037 1.00 93.81 76 PRO A N 1
ATOM 515 C CA . PRO A 1 76 ? -0.269 -9.203 -8.397 1.00 93.81 76 PRO A CA 1
ATOM 516 C C . PRO A 1 76 ? -1.108 -8.794 -7.174 1.00 93.81 76 PRO A C 1
ATOM 518 O O . PRO A 1 76 ? -0.726 -7.837 -6.488 1.00 93.81 76 PRO A O 1
ATOM 521 N N . PRO A 1 77 ? -2.207 -9.516 -6.878 1.00 94.06 77 PRO A N 1
ATOM 522 C CA . PRO A 1 77 ? -2.998 -9.281 -5.677 1.00 94.06 77 PRO A CA 1
ATOM 523 C C . PRO A 1 77 ? -2.108 -9.266 -4.434 1.00 94.06 77 PRO A C 1
ATOM 525 O O . PRO A 1 77 ? -1.205 -10.096 -4.307 1.00 94.06 77 PRO A O 1
ATOM 528 N N . ARG A 1 78 ? -2.359 -8.313 -3.537 1.00 91.00 78 ARG A N 1
ATOM 529 C CA . ARG A 1 78 ? -1.634 -8.180 -2.275 1.00 91.00 78 ARG A CA 1
ATOM 530 C C . ARG A 1 78 ? -2.617 -7.947 -1.139 1.00 91.00 78 ARG A C 1
ATOM 532 O O . ARG A 1 78 ? -3.564 -7.171 -1.282 1.00 91.00 78 ARG A O 1
ATOM 539 N N . GLU A 1 79 ? -2.403 -8.663 -0.043 1.00 92.56 79 GLU A N 1
ATOM 540 C CA . GLU A 1 79 ? -3.153 -8.466 1.191 1.00 92.56 79 GLU A CA 1
ATOM 541 C C . GLU A 1 79 ? -2.664 -7.203 1.902 1.00 92.56 79 GLU A C 1
ATOM 543 O O . GLU A 1 79 ? -1.522 -6.777 1.729 1.00 92.56 79 GLU A O 1
ATOM 548 N N . VAL A 1 80 ? -3.567 -6.562 2.646 1.00 91.56 80 VAL A N 1
ATOM 549 C CA . VAL A 1 80 ? -3.231 -5.390 3.453 1.00 91.56 80 VAL A CA 1
ATOM 550 C C . VAL A 1 80 ? -2.827 -5.896 4.828 1.00 91.56 80 VAL A C 1
ATOM 552 O O . VAL A 1 80 ? -3.682 -6.253 5.634 1.00 91.56 80 VAL A O 1
ATOM 555 N N . ASP A 1 81 ? -1.522 -5.955 5.054 1.00 89.62 81 ASP A N 1
ATOM 556 C CA . ASP A 1 81 ? -0.898 -6.396 6.296 1.00 89.62 81 ASP A CA 1
ATOM 557 C C . ASP A 1 81 ? -0.062 -5.266 6.926 1.00 89.62 81 ASP A C 1
ATOM 559 O O . ASP A 1 81 ? 0.095 -4.176 6.365 1.00 89.62 81 ASP A O 1
ATOM 563 N N . ALA A 1 82 ? 0.452 -5.508 8.133 1.00 84.50 82 ALA A N 1
ATOM 564 C CA . ALA A 1 82 ? 1.265 -4.530 8.854 1.00 84.50 82 ALA A CA 1
ATOM 565 C C . ALA A 1 82 ? 2.571 -4.181 8.111 1.00 84.50 82 ALA A C 1
ATOM 567 O O . ALA A 1 82 ? 3.037 -3.043 8.197 1.00 84.50 82 ALA A O 1
ATOM 568 N N . GLU A 1 83 ? 3.129 -5.130 7.349 1.00 83.94 83 GLU A N 1
ATOM 569 C CA . GLU A 1 83 ? 4.358 -4.943 6.572 1.00 83.94 83 GLU A CA 1
ATOM 570 C C . GLU A 1 83 ? 4.138 -3.949 5.424 1.00 83.94 83 GLU A C 1
ATOM 572 O O . GLU A 1 83 ? 4.901 -2.995 5.271 1.00 83.94 83 GLU A O 1
ATOM 577 N N . LEU A 1 84 ? 3.051 -4.106 4.661 1.00 85.81 84 LEU A N 1
ATOM 578 C CA . LEU A 1 84 ? 2.671 -3.202 3.575 1.00 85.81 84 LEU A CA 1
ATOM 579 C C . LEU A 1 84 ? 2.470 -1.767 4.072 1.00 85.81 84 LEU A C 1
ATOM 581 O O . LEU A 1 84 ? 2.831 -0.794 3.399 1.00 85.81 84 LEU A O 1
ATOM 585 N N . LEU A 1 85 ? 1.870 -1.639 5.252 1.00 85.94 85 LEU A N 1
ATOM 586 C CA . LEU A 1 85 ? 1.565 -0.348 5.847 1.00 85.94 85 LEU A CA 1
ATOM 587 C C . LEU A 1 85 ? 2.781 0.288 6.534 1.00 85.94 85 LEU A C 1
ATOM 589 O O . LEU A 1 85 ? 2.724 1.473 6.860 1.00 85.94 85 LEU A O 1
ATOM 593 N N . ASN A 1 86 ? 3.877 -0.461 6.719 1.00 80.94 86 ASN A N 1
ATOM 594 C CA . ASN A 1 86 ? 5.064 -0.048 7.470 1.00 80.94 86 ASN A CA 1
ATOM 595 C C . ASN A 1 86 ? 4.695 0.592 8.826 1.00 80.94 86 ASN A C 1
ATOM 597 O O . ASN A 1 86 ? 5.286 1.584 9.261 1.00 80.94 86 ASN A O 1
ATOM 601 N N . LEU A 1 87 ? 3.644 0.063 9.461 1.00 72.56 87 LEU A N 1
ATOM 602 C CA . LEU A 1 87 ? 3.107 0.592 10.707 1.00 72.56 87 LEU A CA 1
ATOM 603 C C . LEU A 1 87 ? 3.954 0.071 11.862 1.00 72.56 87 LEU A C 1
ATOM 605 O O . LEU A 1 87 ? 3.799 -1.065 12.296 1.00 72.56 87 LEU A O 1
ATOM 609 N N . ASN A 1 88 ? 4.836 0.919 12.383 1.00 69.25 88 ASN A N 1
ATOM 610 C CA . ASN A 1 88 ? 5.512 0.646 13.643 1.00 69.25 88 ASN A CA 1
ATOM 611 C C . ASN A 1 88 ? 4.664 1.197 14.797 1.00 69.25 88 ASN A C 1
ATOM 613 O O . ASN A 1 88 ? 4.831 2.342 15.219 1.00 69.25 88 ASN A O 1
ATOM 617 N N . VAL A 1 89 ? 3.710 0.391 15.267 1.00 67.19 89 VAL A N 1
ATOM 618 C CA . VAL A 1 89 ? 2.767 0.778 16.331 1.00 67.19 89 VAL A CA 1
ATOM 619 C C . VAL A 1 89 ? 3.398 0.700 17.731 1.00 67.19 89 VAL A C 1
ATOM 621 O O . VAL A 1 89 ? 2.927 1.332 18.677 1.00 67.19 89 VAL A O 1
ATOM 624 N N . SER A 1 90 ? 4.551 0.036 17.844 1.00 68.75 90 SER A N 1
ATOM 625 C CA . SER A 1 90 ? 5.336 -0.119 19.076 1.00 68.75 90 SER A CA 1
ATOM 626 C C . SER A 1 90 ? 5.739 1.202 19.749 1.00 68.75 90 SER A C 1
ATOM 628 O O . SER A 1 90 ? 6.053 1.214 20.937 1.00 68.75 90 SER A O 1
ATOM 630 N N . GLY A 1 91 ? 5.749 2.319 19.012 1.00 68.12 91 GLY A N 1
ATOM 631 C CA . GLY A 1 91 ? 6.106 3.640 19.540 1.00 68.12 91 GLY A CA 1
ATOM 632 C C . GLY A 1 91 ? 5.004 4.336 20.348 1.00 68.12 91 GLY A C 1
ATOM 633 O O . GLY A 1 91 ? 5.269 5.370 20.953 1.00 68.12 91 GLY A O 1
ATOM 634 N N . PHE A 1 92 ? 3.779 3.801 20.373 1.00 68.81 92 PHE A N 1
ATOM 635 C CA . PHE A 1 92 ? 2.605 4.496 20.923 1.00 68.81 92 PHE A CA 1
ATOM 636 C C . PHE A 1 92 ? 2.194 4.033 22.330 1.00 68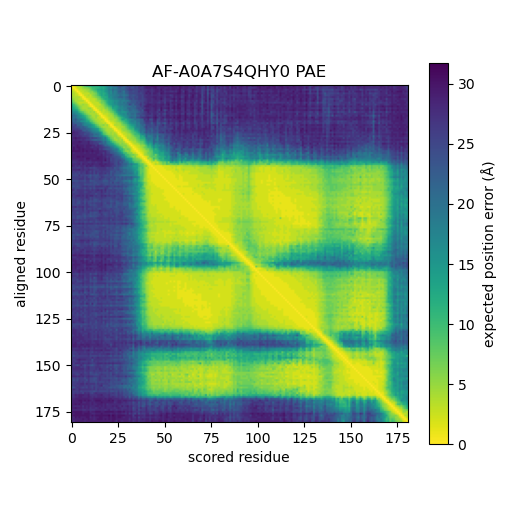.81 92 PHE A C 1
ATOM 638 O O . PHE A 1 92 ? 1.061 4.276 22.743 1.00 68.81 92 PHE A O 1
ATOM 645 N N . GLY A 1 93 ? 3.097 3.387 23.077 1.00 63.03 93 GLY A N 1
ATOM 646 C CA . GLY A 1 93 ? 2.816 2.813 24.402 1.00 63.03 93 GLY A CA 1
ATOM 647 C C . GLY A 1 93 ? 2.172 3.782 25.405 1.00 63.03 93 GLY A C 1
ATOM 648 O O . GLY A 1 93 ? 1.297 3.368 26.161 1.00 63.03 93 GLY A O 1
ATOM 649 N N . ASP A 1 94 ? 2.506 5.074 25.339 1.00 65.31 94 ASP A N 1
ATOM 650 C CA . ASP A 1 94 ? 1.960 6.108 26.236 1.00 65.31 94 ASP A CA 1
ATOM 651 C C . ASP A 1 94 ? 0.547 6.595 25.859 1.00 65.31 94 ASP A C 1
ATOM 653 O O . ASP A 1 94 ? -0.088 7.326 26.616 1.00 65.31 94 ASP A O 1
ATOM 657 N N . LEU A 1 95 ? 0.013 6.198 24.698 1.00 64.38 95 LEU A N 1
ATOM 658 C CA . LEU A 1 95 ? -1.352 6.546 24.271 1.00 64.38 95 LEU A CA 1
ATOM 659 C C . LEU A 1 95 ? -2.396 5.500 24.692 1.00 64.38 95 LEU A C 1
ATOM 661 O O . LEU A 1 95 ? -3.581 5.667 24.390 1.00 64.38 95 LEU A O 1
ATOM 665 N N . ALA A 1 96 ? -1.982 4.441 25.396 1.00 58.59 96 ALA A N 1
ATOM 666 C CA . ALA A 1 96 ? -2.844 3.332 25.801 1.00 58.59 96 ALA A CA 1
ATOM 667 C C . ALA A 1 96 ? -4.058 3.768 26.644 1.00 58.59 96 ALA A C 1
ATOM 669 O O . ALA A 1 96 ? -5.110 3.143 26.537 1.00 58.59 96 ALA A O 1
ATOM 670 N N . ASP A 1 97 ? -3.963 4.878 27.383 1.00 66.25 97 ASP A N 1
ATOM 671 C CA . ASP A 1 97 ? -5.068 5.411 28.195 1.00 66.25 97 ASP A CA 1
ATOM 672 C C . ASP A 1 97 ? -6.188 6.068 27.362 1.00 66.25 97 ASP A C 1
ATOM 674 O O . ASP A 1 97 ? -7.217 6.486 27.897 1.00 66.25 97 ASP A O 1
ATOM 678 N N . LYS A 1 98 ? -6.018 6.178 26.036 1.00 80.31 98 LYS A N 1
ATOM 679 C CA . LYS A 1 98 ? -6.994 6.781 25.118 1.00 80.31 98 LYS A CA 1
ATOM 680 C C . LYS A 1 98 ? -7.227 5.895 23.899 1.00 80.31 98 LYS A C 1
ATOM 682 O O . LYS A 1 98 ? -6.984 6.315 22.767 1.00 80.31 98 LYS A O 1
ATOM 687 N N . GLU A 1 99 ? -7.761 4.695 24.118 1.00 77.50 99 GLU A N 1
ATOM 688 C CA . GLU A 1 99 ? -8.066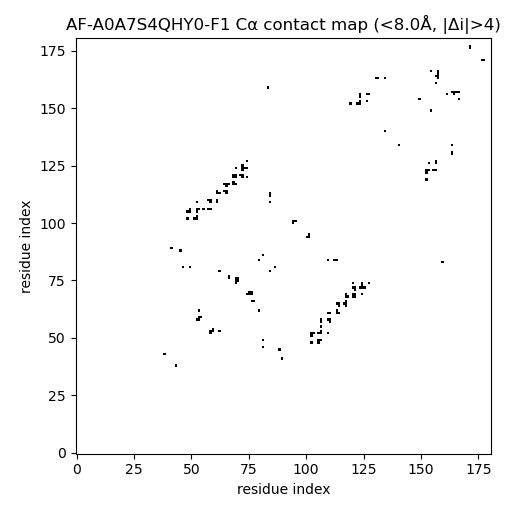 3.713 23.060 1.00 77.50 99 GLU A CA 1
ATOM 689 C C . GLU A 1 99 ? -8.772 4.326 21.834 1.00 77.50 99 GLU A C 1
ATOM 691 O O . GLU A 1 99 ? -8.388 4.061 20.695 1.00 77.50 99 GLU A O 1
ATOM 696 N N . GLY A 1 100 ? -9.737 5.232 22.041 1.00 83.31 100 GLY A N 1
ATOM 697 C CA . GLY A 1 100 ? -10.426 5.918 20.940 1.00 83.31 100 GLY A CA 1
ATOM 698 C C . GLY A 1 100 ? -9.528 6.843 20.100 1.00 83.31 100 GLY A C 1
ATOM 699 O O . GLY A 1 100 ? -9.737 6.973 18.894 1.00 83.31 100 GLY A O 1
ATOM 700 N N . GLN A 1 101 ? -8.509 7.468 20.701 1.00 87.31 101 GLN A N 1
ATOM 701 C CA . GLN A 1 101 ? -7.536 8.288 19.966 1.00 87.31 101 GLN A CA 1
ATOM 702 C C . GLN A 1 101 ? -6.552 7.421 19.183 1.00 87.31 101 GLN A C 1
ATOM 704 O O . GLN A 1 101 ? -6.271 7.736 18.027 1.00 87.31 101 GLN A O 1
ATOM 709 N N . VAL A 1 102 ? -6.089 6.315 19.776 1.00 87.44 102 VAL A N 1
ATOM 710 C CA . VAL A 1 102 ? -5.218 5.345 19.096 1.00 87.44 102 VAL A CA 1
ATOM 711 C C . VAL A 1 102 ? -5.919 4.790 17.861 1.00 87.44 102 VAL A C 1
ATOM 713 O O . VAL A 1 102 ? -5.356 4.822 16.771 1.00 87.44 102 VAL A O 1
ATOM 716 N N . MET A 1 103 ? -7.178 4.367 17.995 1.00 89.56 103 MET A N 1
ATOM 717 C CA . MET A 1 103 ? -7.930 3.798 16.878 1.00 89.56 103 MET A CA 1
ATOM 718 C C . MET A 1 103 ? -8.117 4.797 15.728 1.00 89.56 103 MET A C 1
ATOM 720 O O . MET A 1 103 ? -7.914 4.469 14.557 1.00 89.56 103 MET A O 1
ATOM 724 N N . ARG A 1 104 ? -8.466 6.048 16.047 1.00 91.12 104 ARG A N 1
ATOM 725 C CA . ARG A 1 104 ? -8.612 7.096 15.033 1.00 91.12 104 ARG A CA 1
ATOM 726 C C . ARG A 1 104 ? -7.287 7.370 14.325 1.00 91.12 104 ARG A C 1
ATOM 728 O O . ARG A 1 104 ? -7.269 7.461 13.104 1.00 91.12 104 ARG A O 1
ATOM 735 N N . PHE A 1 105 ? -6.191 7.441 15.077 1.00 89.31 105 PHE A N 1
ATOM 736 C CA . PHE A 1 105 ? -4.857 7.647 14.524 1.00 89.31 105 PHE A CA 1
ATOM 737 C C . PHE A 1 105 ? -4.432 6.501 13.596 1.00 89.31 105 PHE A C 1
ATOM 739 O O . PHE A 1 105 ? -4.028 6.758 12.465 1.00 89.31 105 PHE A O 1
ATOM 746 N N . VAL A 1 106 ? -4.587 5.245 14.030 1.00 90.44 106 VAL A N 1
ATOM 747 C CA . VAL A 1 106 ? -4.273 4.064 13.209 1.00 90.44 106 VAL A CA 1
ATOM 748 C C . VAL A 1 106 ? -5.116 4.055 11.933 1.00 90.44 106 VAL A C 1
ATOM 750 O O . VAL A 1 106 ? -4.584 3.803 10.856 1.00 90.44 106 VAL A O 1
ATOM 753 N N . THR A 1 107 ? -6.406 4.393 12.027 1.00 93.38 107 THR A N 1
ATOM 754 C CA . THR A 1 107 ? -7.292 4.482 10.855 1.00 93.38 107 THR A CA 1
ATOM 755 C C . THR A 1 107 ? -6.818 5.561 9.882 1.00 93.38 107 THR A C 1
ATOM 757 O O . THR A 1 107 ? -6.700 5.294 8.691 1.00 93.38 107 THR A O 1
ATOM 760 N N . THR A 1 108 ? -6.479 6.757 10.371 1.00 93.38 108 THR A N 1
ATOM 761 C CA . THR A 1 108 ? -5.944 7.842 9.533 1.00 93.38 108 THR A CA 1
ATOM 762 C C . THR A 1 108 ? -4.639 7.437 8.851 1.00 93.38 108 THR A C 1
ATOM 764 O O . THR A 1 108 ? -4.525 7.569 7.637 1.00 93.38 108 THR A O 1
ATOM 767 N N . MET A 1 109 ? -3.689 6.869 9.599 1.00 91.75 109 MET A N 1
ATOM 768 C CA . MET A 1 109 ? -2.417 6.388 9.051 1.00 91.75 109 MET A CA 1
ATOM 769 C C . MET A 1 109 ? -2.620 5.315 7.977 1.00 91.75 109 MET A C 1
ATOM 771 O O . MET A 1 109 ? -1.955 5.338 6.941 1.00 91.75 109 MET A O 1
ATOM 775 N N . LEU A 1 110 ? -3.554 4.389 8.205 1.00 94.69 110 LEU A N 1
ATOM 776 C CA . LEU A 1 110 ? -3.917 3.352 7.246 1.00 94.69 110 LEU A CA 1
ATOM 777 C C . LEU A 1 110 ? -4.485 3.953 5.959 1.00 94.69 110 LEU A C 1
ATOM 779 O O . LEU A 1 110 ? -4.027 3.608 4.870 1.00 94.69 110 LEU A O 1
ATOM 783 N N . VAL A 1 111 ? -5.456 4.861 6.079 1.00 95.94 111 VAL A N 1
ATOM 784 C CA . VAL A 1 111 ? -6.101 5.517 4.934 1.00 95.94 111 VAL A CA 1
ATOM 785 C C . VAL A 1 111 ? -5.078 6.312 4.126 1.00 95.94 111 VAL A C 1
ATOM 787 O O . VAL A 1 111 ? -5.016 6.166 2.903 1.00 95.94 111 VAL A O 1
ATOM 790 N N . ASP A 1 112 ? -4.228 7.090 4.794 1.00 95.44 112 ASP A N 1
ATOM 791 C CA . ASP A 1 112 ? -3.197 7.895 4.140 1.00 95.44 112 ASP A CA 1
ATOM 792 C C . ASP A 1 112 ? -2.183 7.022 3.402 1.00 95.44 112 ASP A C 1
ATOM 794 O O . ASP A 1 112 ? -1.856 7.288 2.238 1.00 95.44 112 ASP A O 1
ATOM 798 N N . ARG A 1 113 ? -1.718 5.944 4.044 1.00 95.19 113 ARG A N 1
ATOM 799 C CA . ARG A 1 113 ? -0.727 5.042 3.457 1.00 95.19 113 ARG A CA 1
ATOM 800 C C . ARG A 1 113 ? -1.289 4.259 2.274 1.00 95.19 113 ARG A C 1
ATOM 802 O O . ARG A 1 113 ? -0.643 4.204 1.228 1.00 95.19 113 ARG A O 1
ATOM 809 N N . LEU A 1 114 ? -2.492 3.697 2.397 1.00 96.00 114 LEU A N 1
ATOM 810 C CA . LEU A 1 114 ? -3.164 3.021 1.283 1.00 96.00 114 LEU A CA 1
ATOM 811 C C . LEU A 1 114 ? -3.460 3.993 0.138 1.00 96.00 114 LEU A C 1
ATOM 813 O O . LEU A 1 114 ? -3.248 3.652 -1.025 1.00 96.00 114 LEU A O 1
ATOM 817 N N . GLY A 1 115 ? -3.867 5.224 0.455 1.00 96.44 115 GLY A N 1
ATOM 818 C CA . GLY A 1 115 ? -4.063 6.284 -0.529 1.00 96.44 115 GLY A CA 1
ATOM 819 C C . GLY A 1 115 ? -2.770 6.661 -1.257 1.00 96.44 115 GLY A C 1
ATOM 820 O O . GLY A 1 115 ? -2.782 6.864 -2.472 1.00 96.44 115 GLY A O 1
ATOM 821 N N . GLN A 1 116 ? -1.637 6.721 -0.552 1.00 94.75 116 GLN A N 1
ATOM 822 C CA . GLN A 1 116 ? -0.327 6.921 -1.173 1.00 94.75 116 GLN A CA 1
ATOM 823 C C . GLN A 1 116 ? 0.030 5.764 -2.112 1.00 94.75 116 GLN A C 1
ATOM 825 O O . GLN A 1 116 ? 0.351 6.008 -3.275 1.00 94.75 116 GLN A O 1
ATOM 830 N N . LEU A 1 117 ? -0.079 4.517 -1.647 1.00 94.00 117 LEU A N 1
ATOM 831 C CA . LEU A 1 117 ? 0.217 3.338 -2.464 1.00 94.00 117 LEU A CA 1
ATOM 832 C C . LEU A 1 117 ? -0.683 3.256 -3.703 1.00 94.00 117 LEU A C 1
ATOM 834 O O . LEU A 1 117 ? -0.201 2.926 -4.783 1.00 94.00 117 LEU A O 1
ATOM 838 N N . ALA A 1 118 ? -1.963 3.613 -3.580 1.00 96.38 118 ALA A N 1
ATOM 839 C CA . ALA A 1 118 ? -2.889 3.683 -4.707 1.00 96.38 118 ALA A CA 1
ATOM 840 C C . ALA A 1 118 ? -2.441 4.715 -5.759 1.00 96.38 118 ALA A C 1
ATOM 842 O O . ALA A 1 118 ? -2.464 4.424 -6.956 1.00 96.38 118 ALA A O 1
ATOM 843 N N . ARG A 1 119 ? -1.970 5.898 -5.333 1.00 96.56 119 ARG A N 1
ATOM 844 C CA . ARG A 1 119 ? -1.420 6.925 -6.241 1.00 96.56 119 ARG A CA 1
ATOM 845 C C . ARG A 1 119 ? -0.139 6.468 -6.936 1.00 96.56 119 ARG A C 1
ATOM 847 O O . ARG A 1 119 ? 0.084 6.809 -8.095 1.00 96.56 119 ARG A O 1
ATOM 854 N N . GLU A 1 120 ? 0.701 5.705 -6.245 1.00 94.19 120 GLU A N 1
ATOM 855 C CA . GLU A 1 120 ? 1.971 5.209 -6.785 1.00 94.19 120 GLU A CA 1
ATOM 856 C C . GLU A 1 120 ? 1.817 3.930 -7.627 1.00 94.19 120 GLU A C 1
ATOM 858 O O . GLU A 1 120 ? 2.683 3.630 -8.458 1.00 94.19 120 GLU A O 1
ATOM 863 N N . ALA A 1 121 ? 0.700 3.207 -7.486 1.00 95.56 121 ALA A N 1
ATOM 864 C CA . ALA A 1 121 ? 0.444 1.930 -8.148 1.00 95.56 121 ALA A CA 1
ATOM 865 C C . ALA A 1 121 ? 0.707 1.940 -9.669 1.00 95.56 121 ALA A C 1
ATOM 867 O O . ALA A 1 121 ? 1.375 1.018 -10.142 1.00 95.56 121 ALA A O 1
ATOM 868 N N . PRO A 1 122 ? 0.310 2.957 -10.468 1.00 97.00 122 PRO A N 1
ATOM 869 C CA . PRO A 1 122 ? 0.604 2.974 -11.906 1.00 97.00 122 PRO A CA 1
ATOM 870 C C . PRO A 1 122 ? 2.108 2.998 -12.231 1.00 97.00 122 PRO A C 1
ATOM 872 O O . PRO A 1 122 ? 2.567 2.342 -13.178 1.00 97.00 122 PRO A O 1
ATOM 875 N N . ALA A 1 123 ? 2.896 3.736 -11.442 1.00 94.44 123 ALA A N 1
ATOM 876 C CA . ALA A 1 123 ? 4.346 3.804 -11.595 1.00 94.44 123 ALA A CA 1
ATOM 877 C C . ALA A 1 123 ? 4.998 2.476 -11.178 1.00 94.44 123 ALA A C 1
ATOM 879 O O . ALA A 1 123 ? 5.807 1.924 -11.930 1.00 94.44 123 ALA A O 1
ATOM 880 N N . ILE A 1 124 ? 4.572 1.915 -10.042 1.00 92.25 124 ILE A N 1
ATOM 881 C CA . ILE A 1 124 ? 5.005 0.601 -9.542 1.00 92.25 124 ILE A CA 1
ATOM 882 C C . ILE A 1 124 ? 4.675 -0.499 -10.566 1.00 92.25 124 ILE A C 1
ATOM 884 O O . ILE A 1 124 ? 5.542 -1.301 -10.910 1.00 92.25 124 ILE A O 1
ATOM 888 N N . GLY A 1 125 ? 3.472 -0.507 -11.146 1.00 93.50 125 GLY A N 1
ATOM 889 C CA . GLY A 1 125 ? 3.058 -1.452 -12.192 1.00 93.50 125 GLY A CA 1
ATOM 890 C C . GLY A 1 125 ? 3.874 -1.334 -13.479 1.00 93.50 125 GLY A C 1
ATOM 891 O O . GLY A 1 125 ? 4.202 -2.333 -14.128 1.00 93.50 125 GLY A O 1
ATOM 892 N N . SER A 1 126 ? 4.278 -0.117 -13.844 1.00 94.06 126 SER A N 1
ATOM 893 C CA . SER A 1 126 ? 5.173 0.116 -14.983 1.00 94.06 126 SER A CA 1
ATOM 894 C C . SER A 1 126 ? 6.578 -0.443 -14.736 1.00 94.06 126 SER A C 1
ATOM 896 O O . SER A 1 126 ? 7.158 -1.062 -15.634 1.00 94.06 126 SER A O 1
ATOM 898 N N . LEU A 1 127 ? 7.103 -0.302 -13.513 1.00 90.31 127 LEU A N 1
ATOM 899 C CA . LEU A 1 127 ? 8.356 -0.939 -13.095 1.00 90.31 127 LEU A CA 1
ATOM 900 C C . LEU A 1 127 ? 8.214 -2.465 -13.087 1.00 90.31 127 LEU A C 1
ATOM 902 O O . LEU A 1 127 ? 9.017 -3.156 -13.712 1.00 90.31 127 LEU A O 1
ATOM 906 N N . TYR A 1 128 ? 7.152 -2.997 -12.483 1.00 90.38 128 TYR A N 1
ATOM 907 C CA . TYR A 1 128 ? 6.895 -4.434 -12.413 1.00 90.38 128 TYR A CA 1
ATOM 908 C C . TYR A 1 128 ? 6.892 -5.082 -13.801 1.00 90.38 128 TYR A C 1
ATOM 910 O O . TYR A 1 128 ? 7.620 -6.045 -14.035 1.00 90.38 128 TYR A O 1
ATOM 918 N N . ARG A 1 129 ? 6.163 -4.510 -14.768 1.00 91.75 129 ARG A N 1
ATOM 919 C CA . ARG A 1 129 ? 6.143 -5.003 -16.158 1.00 91.75 129 ARG A CA 1
ATOM 920 C C . ARG A 1 129 ? 7.509 -4.933 -16.839 1.00 91.75 129 ARG A C 1
ATOM 922 O O . ARG A 1 129 ? 7.836 -5.813 -17.629 1.00 91.75 129 ARG A O 1
ATOM 929 N N . ARG A 1 130 ? 8.318 -3.916 -16.529 1.00 88.62 130 ARG A N 1
ATOM 930 C CA . ARG A 1 130 ? 9.675 -3.762 -17.073 1.00 88.62 130 ARG A CA 1
ATOM 931 C C . ARG A 1 130 ? 10.646 -4.813 -16.523 1.00 88.62 130 ARG A C 1
ATOM 933 O O . ARG A 1 130 ? 11.497 -5.291 -17.274 1.00 88.62 130 ARG A O 1
ATOM 940 N N . TYR A 1 131 ? 10.539 -5.158 -15.240 1.00 84.94 131 TYR A N 1
ATOM 941 C CA . TYR A 1 131 ? 11.482 -6.056 -14.562 1.00 84.94 131 TYR A CA 1
ATOM 942 C C . TYR A 1 131 ? 11.055 -7.532 -14.566 1.00 84.94 131 TYR A C 1
ATOM 944 O O . TYR A 1 131 ? 11.919 -8.396 -14.707 1.00 84.94 131 TYR A O 1
ATOM 952 N N . LYS A 1 132 ? 9.751 -7.843 -14.517 1.00 84.06 132 LYS A N 1
ATOM 953 C CA . LYS A 1 132 ? 9.214 -9.219 -14.518 1.00 84.06 132 LYS A CA 1
ATOM 954 C C . LYS A 1 132 ? 9.796 -10.129 -15.616 1.00 84.06 132 LYS A C 1
ATOM 956 O O . LYS A 1 132 ? 10.299 -11.196 -15.268 1.00 84.06 132 LYS A O 1
ATOM 961 N N . PRO A 1 133 ? 9.793 -9.761 -16.916 1.00 79.19 133 PRO A N 1
ATOM 962 C CA . PRO A 1 133 ? 10.313 -10.645 -17.962 1.00 79.19 133 PRO A CA 1
ATOM 963 C C . PRO A 1 133 ? 11.831 -10.861 -17.867 1.00 79.19 133 PRO A C 1
ATOM 965 O O . PRO A 1 133 ? 12.328 -11.885 -18.325 1.00 79.19 133 PRO A O 1
ATOM 968 N N . ARG A 1 134 ? 12.576 -9.938 -17.241 1.00 67.75 134 ARG A N 1
ATOM 969 C CA . ARG A 1 134 ? 14.042 -10.024 -17.117 1.00 67.75 134 ARG A CA 1
ATOM 970 C C . ARG A 1 134 ? 14.507 -11.019 -16.053 1.00 67.75 134 ARG A C 1
ATOM 972 O O . ARG A 1 134 ? 15.641 -11.477 -16.128 1.00 67.75 134 ARG A O 1
ATOM 979 N N . CYS A 1 135 ? 13.653 -11.372 -15.092 1.00 59.47 135 CYS A N 1
ATOM 980 C CA . CYS A 1 135 ? 13.987 -12.367 -14.068 1.00 59.47 135 CYS A CA 1
ATOM 981 C C . CYS A 1 135 ? 13.689 -13.810 -14.478 1.00 59.47 135 CYS A C 1
ATOM 983 O O . CYS A 1 135 ? 14.182 -14.728 -13.832 1.00 59.47 135 CYS A O 1
ATOM 985 N N . LEU A 1 136 ? 12.920 -14.028 -15.547 1.00 60.00 136 LEU A N 1
ATOM 986 C CA . LEU A 1 136 ? 12.603 -15.379 -16.023 1.00 60.00 136 LEU A CA 1
ATOM 987 C C . LEU A 1 136 ? 13.739 -15.984 -16.859 1.00 60.00 136 LEU A C 1
ATOM 989 O O . LEU A 1 136 ? 13.883 -17.201 -16.922 1.00 60.00 136 LEU A O 1
ATOM 993 N N . SER A 1 137 ? 14.597 -15.154 -17.456 1.00 59.31 137 SER A N 1
ATOM 994 C CA . SER A 1 137 ? 15.819 -15.609 -18.117 1.00 59.31 137 SER A CA 1
ATOM 995 C C . SER A 1 137 ? 16.956 -15.728 -17.096 1.00 59.31 137 SER A C 1
ATOM 997 O O . SER A 1 137 ? 17.808 -14.842 -16.990 1.00 59.31 137 SER A O 1
ATOM 999 N N . MET A 1 138 ? 16.966 -16.829 -16.340 1.00 49.28 138 MET A N 1
ATOM 1000 C CA . MET A 1 138 ? 17.975 -17.159 -15.315 1.00 49.28 138 MET A CA 1
ATOM 1001 C C . MET A 1 138 ? 19.437 -17.064 -15.812 1.00 49.28 138 MET A C 1
ATOM 1003 O O . MET A 1 138 ? 20.351 -16.912 -15.009 1.00 49.28 138 MET A O 1
ATOM 1007 N N . CYS A 1 139 ? 19.679 -17.102 -17.125 1.00 54.38 139 CYS A N 1
ATOM 1008 C CA . CYS A 1 139 ? 21.022 -17.128 -17.712 1.00 54.38 139 CYS A CA 1
ATOM 1009 C C . CYS A 1 139 ? 21.656 -15.752 -18.007 1.00 54.38 139 CYS A C 1
ATOM 1011 O O . CYS A 1 139 ? 22.785 -15.714 -18.491 1.00 54.38 139 CYS A O 1
ATOM 1013 N N . CYS A 1 140 ? 20.986 -14.619 -17.753 1.00 52.81 140 CYS A N 1
ATOM 1014 C CA . CYS A 1 140 ? 21.491 -13.300 -18.189 1.00 52.81 140 CYS A CA 1
ATOM 1015 C C . CYS A 1 140 ? 21.549 -12.226 -17.092 1.00 52.81 140 CYS A C 1
ATOM 1017 O O . CYS A 1 140 ? 21.610 -11.032 -17.396 1.00 52.81 140 CYS A O 1
ATOM 1019 N N . TRP A 1 141 ? 21.541 -12.615 -15.816 1.00 59.59 141 TRP A N 1
ATOM 1020 C CA . TRP A 1 141 ? 21.498 -11.657 -14.712 1.00 59.59 141 TRP A CA 1
ATOM 1021 C C . TRP A 1 141 ? 22.868 -11.001 -14.471 1.00 59.59 141 TRP A C 1
ATOM 1023 O O . TRP A 1 141 ? 23.657 -11.432 -13.636 1.00 59.59 141 TRP A O 1
ATOM 1033 N N . ARG A 1 142 ? 23.168 -9.931 -15.216 1.00 66.44 142 ARG A N 1
ATOM 1034 C CA . ARG A 1 142 ? 24.175 -8.946 -14.799 1.00 66.44 142 ARG A CA 1
ATOM 1035 C C . ARG A 1 142 ? 23.452 -7.782 -14.120 1.00 66.44 142 ARG A C 1
ATOM 1037 O O . ARG A 1 142 ? 22.749 -7.045 -14.818 1.00 66.44 142 ARG A O 1
ATOM 1044 N N . PRO A 1 143 ? 23.582 -7.606 -12.790 1.00 69.88 143 PRO A N 1
ATOM 1045 C CA . PRO A 1 143 ? 22.979 -6.471 -12.108 1.00 69.88 143 PRO A CA 1
ATOM 1046 C C . PRO A 1 143 ? 23.537 -5.178 -12.705 1.00 69.88 143 PRO A C 1
ATOM 1048 O O . PRO A 1 143 ? 24.749 -4.972 -12.767 1.00 69.88 143 PRO A O 1
ATOM 1051 N N . LYS A 1 144 ? 22.644 -4.314 -13.193 1.00 75.94 144 LYS A N 1
ATOM 1052 C CA . LYS A 1 144 ? 23.017 -2.991 -13.692 1.00 75.94 144 LYS A CA 1
ATOM 1053 C C . LYS A 1 144 ? 22.980 -2.018 -12.522 1.00 75.94 144 LYS A C 1
ATOM 1055 O O . LYS A 1 144 ? 21.899 -1.696 -12.037 1.00 75.94 144 LYS A O 1
ATOM 1060 N N . VAL A 1 145 ? 24.150 -1.551 -12.096 1.00 80.19 145 VAL A N 1
ATOM 1061 C CA . VAL A 1 145 ? 24.257 -0.479 -11.103 1.00 80.19 145 VAL A CA 1
ATOM 1062 C C . VAL A 1 145 ? 23.848 0.831 -11.771 1.00 80.19 145 VAL A C 1
ATOM 1064 O O . VAL A 1 145 ? 24.325 1.164 -12.857 1.00 80.19 145 VAL A O 1
ATOM 1067 N N . ILE A 1 146 ? 22.911 1.540 -11.150 1.00 78.50 146 ILE A N 1
ATOM 1068 C CA . ILE A 1 146 ? 22.461 2.864 -11.574 1.00 78.50 146 ILE A CA 1
ATOM 1069 C C . ILE A 1 146 ? 22.816 3.819 -10.439 1.00 78.50 146 ILE A C 1
ATOM 1071 O O . ILE A 1 146 ? 22.495 3.542 -9.287 1.00 78.50 146 ILE A O 1
ATOM 1075 N N . TYR A 1 147 ? 23.488 4.916 -10.773 1.00 83.06 147 TYR A N 1
ATOM 1076 C CA . TYR A 1 147 ? 23.858 5.958 -9.820 1.00 83.06 147 TYR A CA 1
ATOM 1077 C C . TYR A 1 147 ? 22.799 7.065 -9.814 1.00 83.06 147 TYR A C 1
ATOM 1079 O O . TYR A 1 147 ? 22.245 7.398 -10.863 1.00 83.06 147 TYR A O 1
ATOM 1087 N N . GLY A 1 148 ? 22.535 7.634 -8.638 1.00 85.94 148 GLY A N 1
ATOM 1088 C CA . GLY A 1 148 ? 21.588 8.733 -8.443 1.00 85.94 148 GLY A CA 1
ATOM 1089 C C . GLY A 1 148 ? 20.625 8.494 -7.282 1.00 85.94 148 GLY A C 1
ATOM 1090 O O . GLY A 1 148 ? 20.586 7.413 -6.696 1.00 85.94 148 GLY A O 1
ATOM 1091 N N . MET A 1 149 ? 19.841 9.521 -6.951 1.00 84.62 149 MET A N 1
ATOM 1092 C CA . MET A 1 149 ? 18.807 9.430 -5.922 1.00 84.62 149 MET A CA 1
ATOM 1093 C C . MET A 1 149 ? 17.592 8.668 -6.479 1.00 84.62 149 MET A C 1
ATOM 1095 O O . MET A 1 149 ? 17.046 9.083 -7.507 1.00 84.62 149 MET A O 1
ATOM 1099 N N . PRO A 1 150 ? 17.164 7.551 -5.862 1.00 87.88 150 PRO A N 1
ATOM 1100 C CA . PRO A 1 150 ? 15.998 6.818 -6.334 1.00 87.88 150 PRO A CA 1
ATOM 1101 C C . PRO A 1 150 ? 14.727 7.652 -6.121 1.00 87.88 150 PRO A C 1
ATOM 1103 O O . PRO A 1 150 ? 14.543 8.266 -5.073 1.00 87.88 150 PRO A O 1
ATOM 1106 N N . GLY A 1 151 ? 13.836 7.666 -7.115 1.00 87.31 151 GLY A N 1
ATOM 1107 C CA . GLY A 1 151 ? 12.515 8.281 -6.964 1.00 87.31 151 GLY A CA 1
ATOM 1108 C C . GLY A 1 151 ? 11.607 7.474 -6.019 1.00 87.31 151 GLY A C 1
ATOM 1109 O O . GLY A 1 151 ? 11.836 6.273 -5.851 1.00 87.31 151 GLY A O 1
ATOM 1110 N N . PRO A 1 152 ? 10.543 8.080 -5.459 1.00 88.25 152 PRO A N 1
ATOM 1111 C CA . PRO A 1 152 ? 9.690 7.456 -4.438 1.00 88.25 152 PRO A CA 1
ATOM 1112 C C . PRO A 1 152 ? 9.099 6.111 -4.883 1.00 88.25 152 PRO A C 1
ATOM 1114 O O . PRO A 1 152 ? 9.286 5.105 -4.207 1.00 88.25 152 PRO A O 1
ATOM 1117 N N . ALA A 1 153 ? 8.541 6.038 -6.095 1.00 88.75 153 ALA A N 1
ATOM 1118 C CA . ALA A 1 153 ? 7.987 4.790 -6.625 1.00 88.75 153 ALA A CA 1
ATOM 1119 C C . ALA A 1 153 ? 9.033 3.667 -6.790 1.00 88.75 153 ALA A C 1
ATOM 1121 O O . ALA A 1 153 ? 8.685 2.491 -6.734 1.00 88.75 153 ALA A O 1
ATOM 1122 N N . LEU A 1 154 ? 10.312 4.003 -7.017 1.00 88.62 154 LEU A N 1
ATOM 1123 C CA . LEU A 1 154 ? 11.386 3.006 -7.097 1.00 88.62 154 LEU A CA 1
ATOM 1124 C C . LEU A 1 154 ? 11.790 2.509 -5.705 1.00 88.62 154 LEU A C 1
ATOM 1126 O O . LEU A 1 154 ? 12.109 1.330 -5.568 1.00 88.62 154 LEU A O 1
ATOM 1130 N N . ILE A 1 155 ? 11.759 3.389 -4.699 1.00 89.44 155 ILE A N 1
ATOM 1131 C CA . ILE A 1 155 ? 11.960 3.025 -3.291 1.00 89.44 155 ILE A CA 1
ATOM 1132 C C . ILE A 1 155 ? 10.877 2.042 -2.856 1.00 89.44 155 ILE A C 1
ATOM 1134 O O . ILE A 1 155 ? 11.200 0.939 -2.416 1.00 89.44 155 ILE A O 1
ATOM 1138 N N . GLU A 1 156 ? 9.609 2.382 -3.086 1.00 89.31 156 GLU A N 1
ATOM 1139 C CA . GLU A 1 156 ? 8.491 1.495 -2.761 1.00 89.31 156 GLU A CA 1
ATOM 1140 C C . GLU A 1 156 ? 8.558 0.184 -3.548 1.00 89.31 156 GLU A C 1
ATOM 1142 O O . GLU A 1 156 ? 8.432 -0.897 -2.979 1.00 89.31 156 GLU A O 1
ATOM 1147 N N . PHE A 1 157 ? 8.846 0.238 -4.852 1.00 89.12 157 PHE A N 1
ATOM 1148 C CA . PHE A 1 157 ? 9.009 -0.971 -5.660 1.00 89.12 157 PHE A CA 1
ATOM 1149 C C . PHE A 1 157 ? 10.123 -1.890 -5.134 1.00 89.12 157 PHE A C 1
ATOM 1151 O O . PHE A 1 157 ? 9.954 -3.108 -5.139 1.00 89.12 157 PHE A O 1
ATOM 1158 N N . ALA A 1 158 ? 11.247 -1.330 -4.678 1.00 89.38 158 ALA A N 1
ATOM 1159 C CA . ALA A 1 158 ? 12.354 -2.107 -4.127 1.00 89.38 158 ALA A CA 1
ATOM 1160 C C . ALA A 1 158 ? 12.006 -2.758 -2.781 1.00 89.38 158 ALA A C 1
ATOM 1162 O O . ALA A 1 158 ? 12.414 -3.892 -2.541 1.00 89.38 158 ALA A O 1
ATOM 1163 N N . HIS A 1 159 ? 11.226 -2.083 -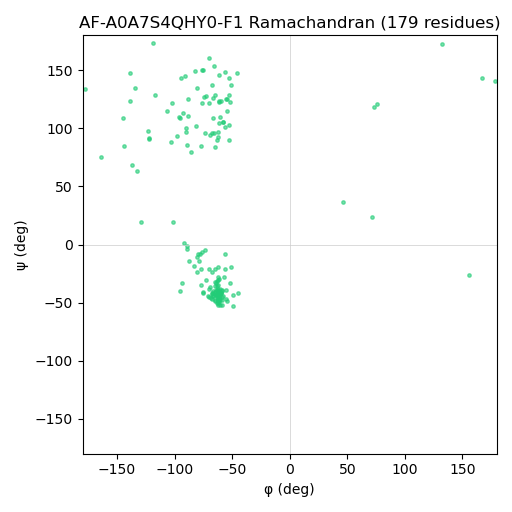1.932 1.00 88.06 159 HIS A N 1
ATOM 1164 C CA . HIS A 1 159 ? 10.704 -2.681 -0.701 1.00 88.06 159 HIS A CA 1
ATOM 1165 C C . HIS A 1 159 ? 9.702 -3.801 -0.995 1.00 88.06 159 HIS A C 1
ATOM 1167 O O . HIS A 1 159 ? 9.781 -4.877 -0.413 1.00 88.06 159 HIS A O 1
ATOM 1173 N N . LEU A 1 160 ? 8.783 -3.575 -1.935 1.00 87.50 160 LEU A N 1
ATOM 1174 C CA . LEU A 1 160 ? 7.726 -4.530 -2.267 1.00 87.50 160 LEU A CA 1
ATOM 1175 C C . LEU A 1 160 ? 8.236 -5.757 -3.024 1.00 87.50 160 LEU A C 1
ATOM 1177 O O . LEU A 1 160 ? 7.636 -6.830 -2.911 1.00 87.50 160 LEU A O 1
ATOM 1181 N N . TYR A 1 161 ? 9.297 -5.588 -3.816 1.00 87.94 161 TYR A N 1
ATOM 1182 C CA . TYR A 1 161 ? 9.876 -6.628 -4.656 1.00 87.94 161 TYR A CA 1
ATOM 1183 C C . TYR A 1 161 ? 11.417 -6.633 -4.610 1.00 87.94 161 TYR A C 1
ATOM 1185 O O . TYR A 1 161 ? 12.083 -6.370 -5.627 1.00 87.94 161 TYR A O 1
ATOM 1193 N N . PRO A 1 162 ? 12.012 -6.994 -3.459 1.00 87.81 162 PRO A N 1
ATOM 1194 C CA . PRO A 1 162 ? 13.463 -6.958 -3.260 1.00 87.81 162 PRO A CA 1
ATOM 1195 C C . PRO A 1 162 ? 14.235 -7.898 -4.200 1.00 87.81 162 PRO A C 1
ATOM 1197 O O . PRO A 1 162 ? 15.430 -7.715 -4.433 1.00 87.81 162 PRO A O 1
ATOM 1200 N N . GLN A 1 163 ? 13.562 -8.892 -4.790 1.00 82.00 163 GLN A N 1
ATOM 1201 C CA . GLN A 1 163 ? 14.123 -9.792 -5.798 1.00 82.00 163 GLN A CA 1
ATOM 1202 C C . GLN A 1 163 ? 14.389 -9.120 -7.157 1.00 82.00 163 GLN A C 1
ATOM 1204 O O . GLN A 1 163 ? 15.180 -9.643 -7.941 1.00 82.00 163 GLN A O 1
ATOM 1209 N N . TYR A 1 164 ? 13.734 -7.992 -7.467 1.00 83.06 164 TYR A N 1
ATOM 1210 C CA . TYR A 1 164 ? 13.939 -7.265 -8.730 1.00 83.06 164 TYR A CA 1
ATOM 1211 C C . TYR A 1 164 ? 14.945 -6.128 -8.590 1.00 83.06 164 TYR A C 1
ATOM 1213 O O . TYR A 1 164 ? 15.744 -5.894 -9.499 1.00 83.06 164 TYR A O 1
ATOM 1221 N N . VAL A 1 165 ? 14.883 -5.402 -7.474 1.00 85.56 165 VAL A N 1
ATOM 1222 C CA . VAL A 1 165 ? 15.710 -4.226 -7.212 1.00 85.56 165 VAL A CA 1
ATOM 1223 C C . VAL A 1 165 ? 16.161 -4.278 -5.763 1.00 85.56 165 VAL A C 1
ATOM 1225 O O . VAL A 1 165 ? 15.341 -4.299 -4.853 1.00 85.56 165 VAL A O 1
ATOM 1228 N N . ARG A 1 166 ? 17.477 -4.244 -5.554 1.00 85.00 166 ARG A N 1
ATOM 1229 C CA . ARG A 1 166 ? 18.072 -3.999 -4.240 1.00 85.00 166 ARG A CA 1
ATOM 1230 C C . ARG A 1 166 ? 18.635 -2.592 -4.253 1.00 85.00 166 ARG A C 1
ATOM 1232 O O . ARG A 1 166 ? 19.547 -2.307 -5.028 1.00 85.00 166 ARG A O 1
ATOM 1239 N N . LEU A 1 167 ? 18.073 -1.719 -3.427 1.00 84.56 167 LEU A N 1
ATOM 1240 C CA . LEU A 1 167 ? 18.678 -0.418 -3.187 1.00 84.56 167 LEU A CA 1
ATOM 1241 C C . LEU A 1 167 ? 19.901 -0.619 -2.296 1.00 84.56 167 LEU A C 1
ATOM 1243 O O . LEU A 1 167 ? 19.833 -1.272 -1.258 1.00 84.56 167 LEU A O 1
ATOM 1247 N N . GLY A 1 168 ? 21.030 -0.101 -2.758 1.00 76.06 168 GLY A N 1
ATOM 1248 C CA . GLY A 1 168 ? 22.294 -0.091 -2.043 1.00 76.06 168 GLY A CA 1
ATOM 1249 C C . GLY A 1 168 ? 22.960 1.260 -2.254 1.00 76.06 168 GLY A C 1
ATOM 1250 O O . GLY A 1 168 ? 22.785 1.892 -3.294 1.00 76.06 168 GLY A O 1
ATOM 1251 N N . GLY A 1 169 ? 23.693 1.712 -1.251 1.00 64.69 169 GLY A N 1
ATOM 1252 C CA . GLY A 1 169 ? 24.357 3.007 -1.241 1.00 64.69 169 GLY A CA 1
ATOM 1253 C C . GLY A 1 169 ? 24.815 3.305 0.175 1.00 64.69 169 GLY A C 1
ATOM 1254 O O . GLY A 1 169 ? 24.146 2.905 1.128 1.00 64.69 169 GLY A O 1
ATOM 1255 N N . CYS A 1 170 ? 25.982 3.932 0.315 1.00 49.09 170 CYS A N 1
ATOM 1256 C CA . CYS A 1 170 ? 26.522 4.302 1.615 1.00 49.09 170 CYS A CA 1
ATOM 1257 C C . CYS A 1 170 ? 25.485 5.146 2.359 1.00 49.09 170 CYS A C 1
ATOM 1259 O O . CYS A 1 170 ? 25.010 6.151 1.828 1.00 49.09 170 CYS A O 1
ATOM 1261 N N . VAL A 1 171 ? 25.128 4.730 3.576 1.00 48.16 171 VAL A N 1
ATOM 1262 C CA . VAL A 1 171 ? 24.457 5.618 4.522 1.00 48.16 171 VAL A CA 1
ATOM 1263 C C . VAL A 1 171 ? 25.416 6.785 4.699 1.00 48.16 171 VAL A C 1
ATOM 1265 O O . VAL A 1 171 ? 26.476 6.625 5.296 1.00 48.16 171 VAL A O 1
ATOM 1268 N N . VAL A 1 172 ? 25.094 7.930 4.102 1.00 46.97 172 VAL A N 1
ATOM 1269 C CA . VAL A 1 172 ? 25.804 9.170 4.390 1.00 46.97 172 VAL A CA 1
ATOM 1270 C C . VAL A 1 172 ? 25.402 9.507 5.816 1.00 46.97 172 VAL A C 1
ATOM 1272 O O . VAL A 1 172 ? 24.317 10.035 6.059 1.00 46.97 172 VAL A O 1
ATOM 1275 N N . GLY A 1 173 ? 26.221 9.078 6.777 1.00 47.88 173 GLY A N 1
ATOM 1276 C CA . GLY A 1 173 ? 26.054 9.482 8.160 1.00 47.88 173 GLY A CA 1
ATOM 1277 C C . GLY A 1 173 ? 26.071 11.012 8.228 1.00 47.88 173 GLY A C 1
ATOM 1278 O O . GLY A 1 173 ? 26.745 11.644 7.407 1.00 47.88 173 GLY A O 1
ATOM 1279 N N . PRO A 1 174 ? 25.338 11.632 9.168 1.00 45.03 174 PRO A N 1
ATOM 1280 C CA . PRO A 1 174 ? 25.411 13.070 9.394 1.00 45.03 174 PRO A CA 1
ATOM 1281 C C . PRO A 1 174 ?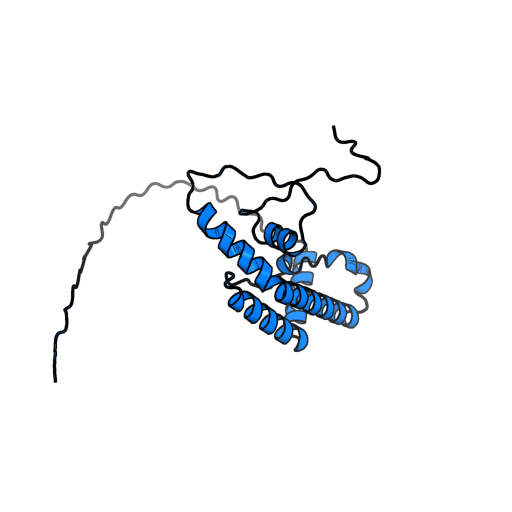 26.826 13.423 9.890 1.00 45.03 174 PRO A C 1
ATOM 1283 O O . PRO A 1 174 ? 27.086 13.454 11.088 1.00 45.03 174 PRO A O 1
ATOM 1286 N N . GLY A 1 175 ? 27.764 13.596 8.958 1.00 52.94 175 GLY A N 1
ATOM 1287 C CA . GLY A 1 175 ? 29.189 13.791 9.229 1.00 52.94 175 GLY A CA 1
ATOM 1288 C C . GLY A 1 175 ? 30.126 13.391 8.085 1.00 52.94 175 GLY A C 1
ATOM 1289 O O . GLY A 1 175 ? 31.192 13.987 7.963 1.00 52.94 175 GLY A O 1
ATOM 1290 N N . ASP A 1 176 ? 29.730 12.465 7.206 1.00 41.59 176 ASP A N 1
ATOM 1291 C CA . ASP A 1 176 ? 30.608 11.996 6.126 1.00 41.59 176 ASP A CA 1
ATOM 1292 C C . ASP A 1 176 ? 30.310 12.711 4.803 1.00 41.59 176 ASP A C 1
ATOM 1294 O O . ASP A 1 176 ? 29.473 12.306 3.998 1.00 41.59 176 ASP A O 1
ATOM 1298 N N . LEU A 1 177 ? 31.041 13.797 4.552 1.00 40.53 177 LEU A N 1
ATOM 1299 C CA . LEU A 1 177 ? 31.205 14.358 3.212 1.00 40.53 177 LEU A CA 1
ATOM 1300 C C . LEU A 1 177 ? 31.974 13.345 2.351 1.00 40.53 177 LEU A C 1
ATOM 1302 O O . LEU A 1 177 ? 33.204 13.321 2.359 1.00 40.53 177 LEU A O 1
ATOM 1306 N N . CYS A 1 178 ? 31.274 12.516 1.576 1.00 38.00 178 CYS A N 1
ATOM 1307 C CA . CYS A 1 178 ? 31.926 11.776 0.499 1.00 38.00 178 CYS A CA 1
ATOM 1308 C C . CYS A 1 178 ? 32.387 12.763 -0.587 1.00 38.00 178 CYS A C 1
ATOM 1310 O O . CYS A 1 178 ? 31.624 13.132 -1.479 1.00 38.00 178 CYS A O 1
ATOM 1312 N N . ALA A 1 179 ? 33.655 13.170 -0.514 1.00 32.66 179 ALA A N 1
ATOM 1313 C CA . ALA A 1 179 ? 34.411 13.601 -1.678 1.00 32.66 179 ALA A CA 1
ATOM 1314 C C . ALA A 1 179 ? 34.496 12.419 -2.658 1.00 32.66 179 ALA A C 1
ATOM 1316 O O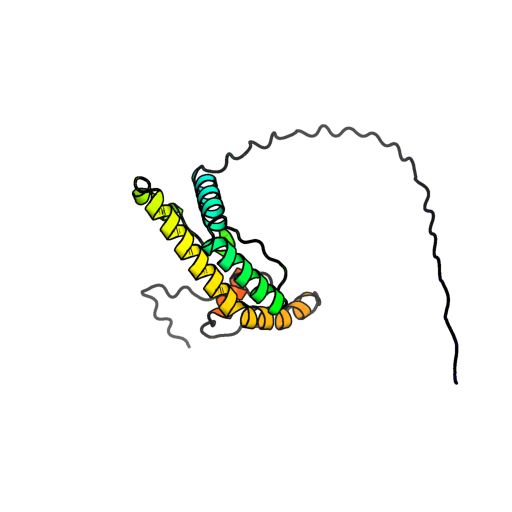 . ALA A 1 179 ? 34.935 11.330 -2.290 1.00 32.66 179 ALA 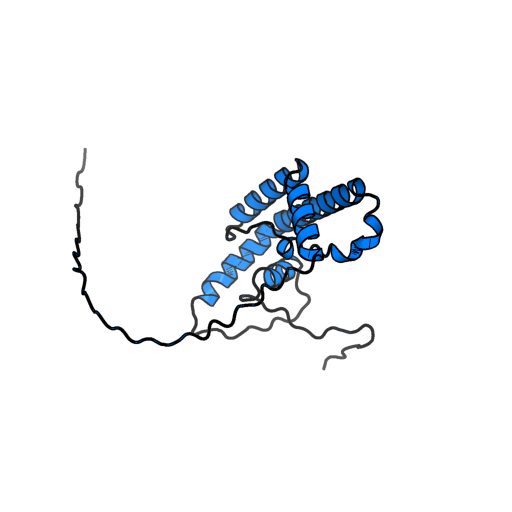A O 1
ATOM 1317 N N . VAL A 1 180 ? 34.043 12.626 -3.893 1.00 33.53 180 VAL A N 1
ATOM 1318 C CA . VAL A 1 180 ? 34.143 11.651 -4.985 1.00 33.53 180 VAL A CA 1
ATOM 1319 C C . VAL A 1 180 ? 35.293 12.093 -5.893 1.00 33.53 180 VAL A C 1
ATOM 1321 O O . VAL A 1 180 ? 35.269 13.221 -6.385 1.00 33.53 180 VAL A O 1
ATOM 1324 N N . MET A 1 181 ? 36.290 11.220 -6.078 1.00 30.62 181 MET A N 1
ATOM 1325 C CA . MET A 1 181 ? 37.158 11.199 -7.266 1.00 30.62 181 MET A CA 1
ATOM 1326 C C . MET A 1 181 ? 36.522 10.305 -8.325 1.00 30.62 181 MET A C 1
ATOM 1328 O O . MET A 1 181 ? 35.972 9.250 -7.930 1.00 30.62 181 MET A O 1
#

Secondary structure (DSSP, 8-state):
----------------PPP------------------PPPHHHHHHHHHHHHHHTSHHHHHHHHHHHHHHHHTTPPP----HHHHT--GGGGGGGGGGHHHHHHHHHHHHHHHHHHHHHHHHHHHHHHHHHHHHHH-TT--------SPPPHHHHHHHHH-TTT---------TT------

Radius of gyration: 25.94 Å; Cα contacts (8 Å, |Δi|>4): 97; chains: 1; bounding box: 61×66×76 Å